Protein 1ON2 (pdb70)

Nearest PDB structures (foldseek):
  1on2-assembly1_B  TM=9.866E-01  e=7.713E-19  Bacillus subtilis
  2f5f-assembly1_A  TM=9.936E-01  e=1.162E-17  Bacillus subtilis
  4hv6-assembly1_A  TM=9.892E-01  e=4.065E-17  Bacillus subtilis subsp. subtilis str. 168
  4hx8-assembly1_A  TM=9.410E-01  e=2.542E-17  Bacillus subtilis subsp. subtilis str. 168
  6kta-assembly1_A  TM=9.635E-01  e=2.033E-15  Halalkalibacterium halodurans C-125

Organism: Bacillus subtilis (strain 168) (NCBI:txid224308)

CATH classification: 1.1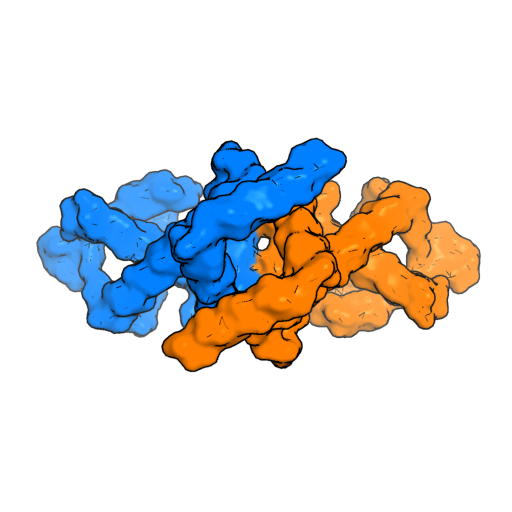0.10.10 (+1 more: 1.10.60.10)

Radius of gyration: 21.89 Å; Cα contacts (8 Å, |Δi|>4): 297; chains: 2; bounding box: 53×53×59 Å

B-factor: mean 22.47, std 8.71, range [9.21, 62.58]

Sequence (270 aa):
TTPSMEMYIEQIYMLIEEKGYARVSDIAEALAVHPSSVTKMVQKLDKDEYLIYEKYRGLVLTSKGKKIGKRLVYRHELLEQFLRIIGVDEEKIYNDVEGIEHHLSWNSIDRIGDLVQYFEEDDARKKDLKSIQKKTTPSMEMYIEQIYMLIEEKGYARVSDIAEALAVHPSSVTKMVQKLDKDEYLIYEKYRGLVLTSKGKKIGKRLVYRHELLEQFLRIIGVDEEKIYNDVEGIEHHLSWNSIDRIGDLVQYFEEDDARKKDLKSIQKK

Foldseek 3Di:
DALVLLVQLLLQLVCCVVPVARDLVSSCVVVVHDSVVVVVSLVVCVVVQQWDQDPPRGTGGDPNSNVSNVVLNVLLVLQLLLCVLLPDDNVCRNVVSSVCSRPDDVVRSVVSNVVSVVCVVDVVVSVVSVVVVVD/DALVLLLQLLQQLVCCVVPVADDLVSSCVVVVHDSVVSVVSLVVCCVVQQWHQDPPRGIDGDPNSNVSNVVLNVLLVLQLLLCVLLPHDNVCSNVVSSVPSRPDDVVVSVVSVVVSVVCVVDVVVSVVSVVVVVD

Structure (mmCIF, N/CA/C/O backbone):
data_1ON2
#
_entry.id   1ON2
#
_cell.length_a   52.5
_cell.length_b   52.5
_cell.length_c   83.1
_cell.angle_alpha   90
_cell.angle_beta   90
_cell.angle_gamma   120
#
_symmetry.space_group_name_H-M   'P 32'
#
loop_
_entity.id
_entity.type
_entity.pdbx_description
1 polymer 'Transcriptional regulator mntR'
2 non-polymer 'MANGANESE (II) ION'
3 water water
#
loop_
_atom_site.group_PDB
_atom_site.id
_atom_site.type_symbol
_atom_site.label_atom_id
_atom_site.label_alt_id
_atom_site.label_comp_id
_atom_site.label_asym_id
_atom_site.label_entity_id
_atom_site.label_seq_id
_atom_site.pdbx_PDB_ins_code
_atom_site.Cartn_x
_atom_site.Cartn_y
_atom_site.Cartn_z
_atom_site.occupancy
_atom_site.B_iso_or_equiv
_atom_site.auth_seq_id
_atom_site.auth_comp_id
_atom_site.auth_asym_id
_atom_site.auth_atom_id
_atom_site.pdbx_PDB_model_num
ATOM 1 N N . THR A 1 2 ? 0.851 -0.452 130.296 1.00 26.42 2 THR A N 1
ATOM 2 C CA . THR A 1 2 ? 1.643 0.350 131.273 1.00 25.42 2 THR A CA 1
ATOM 3 C C . THR A 1 2 ? 2.562 1.338 130.563 1.00 24.08 2 THR A C 1
ATOM 4 O O . THR A 1 2 ? 2.515 1.489 129.342 1.00 25.14 2 THR A O 1
ATOM 8 N N . THR A 1 3 ? 3.397 2.009 131.348 1.00 21.34 3 THR A N 1
ATOM 9 C CA . THR A 1 3 ? 4.354 2.983 130.832 1.00 19.53 3 THR A CA 1
ATOM 10 C C . THR A 1 3 ? 5.603 2.863 131.691 1.00 17.87 3 THR A C 1
ATOM 11 O O . THR A 1 3 ? 5.592 2.177 132.711 1.00 16.41 3 THR A O 1
ATOM 15 N N . PRO A 1 4 ? 6.707 3.502 131.277 1.00 17.65 4 PRO A N 1
ATOM 16 C CA . PRO A 1 4 ? 7.916 3.408 132.095 1.00 16.41 4 PRO A CA 1
ATOM 17 C C . PRO A 1 4 ? 7.651 3.962 133.493 1.00 16.60 4 PRO A C 1
ATOM 18 O O . PRO A 1 4 ? 8.082 3.385 134.492 1.00 15.39 4 PRO A O 1
ATOM 22 N N . SER A 1 5 ? 6.936 5.082 133.555 1.00 15.46 5 SER A N 1
ATOM 23 C CA . SER A 1 5 ? 6.639 5.702 134.843 1.00 16.58 5 SER A CA 1
ATOM 24 C C . SER A 1 5 ? 5.748 4.814 135.711 1.00 15.68 5 SER A C 1
ATOM 25 O O . SER A 1 5 ? 5.941 4.720 136.923 1.00 14.69 5 SER A O 1
ATOM 28 N N . MET A 1 6 ? 4.770 4.161 135.093 1.00 16.31 6 MET A N 1
ATOM 29 C CA . MET A 1 6 ? 3.885 3.286 135.850 1.00 15.66 6 MET A CA 1
ATOM 30 C C . MET A 1 6 ? 4.673 2.102 136.397 1.00 13.78 6 MET A C 1
ATOM 31 O O . MET A 1 6 ? 4.424 1.629 137.510 1.00 15.69 6 MET A O 1
ATOM 36 N N . GLU A 1 7 ? 5.626 1.626 135.608 1.00 14.33 7 GLU A N 1
ATOM 37 C CA . GLU A 1 7 ? 6.453 0.513 136.032 1.00 13.91 7 GLU A CA 1
ATOM 38 C C . GLU A 1 7 ? 7.435 0.946 137.116 1.00 12.82 7 GLU A C 1
ATOM 39 O O . GLU A 1 7 ? 7.722 0.189 138.039 1.00 10.69 7 GLU A O 1
ATOM 45 N N . MET A 1 8 ? 7.949 2.167 137.021 1.00 12.95 8 MET A N 1
ATOM 46 C CA . MET A 1 8 ? 8.874 2.638 138.047 1.00 13.44 8 MET A CA 1
ATOM 47 C C . MET A 1 8 ? 8.145 2.619 139.396 1.00 12.19 8 MET A C 1
ATOM 48 O O . MET A 1 8 ? 8.692 2.161 140.411 1.00 12.86 8 MET A O 1
ATOM 53 N N . TYR A 1 9 ? 6.903 3.092 139.397 1.00 13.06 9 TYR A N 1
ATOM 54 C CA . TYR A 1 9 ? 6.096 3.120 140.619 1.00 13.16 9 TYR A CA 1
ATOM 55 C C . TYR A 1 9 ? 5.678 1.740 141.123 1.00 15.14 9 TYR A C 1
ATOM 56 O O . TYR A 1 9 ? 5.712 1.462 142.327 1.00 12.65 9 TYR A O 1
ATOM 65 N N . ILE A 1 10 ? 5.257 0.877 140.209 1.00 14.26 10 ILE A N 1
ATOM 66 C CA . ILE A 1 10 ? 4.828 -0.454 140.616 1.00 13.54 10 ILE A CA 1
ATOM 67 C C . ILE A 1 10 ? 6.012 -1.198 141.233 1.00 15.37 10 ILE A C 1
ATOM 68 O O . ILE A 1 10 ? 5.866 -1.881 142.250 1.00 14.88 10 ILE A O 1
ATOM 73 N N . GLU A 1 11 ? 7.187 -1.044 140.627 1.00 15.25 11 GLU A N 1
ATOM 74 C CA . GLU A 1 11 ? 8.386 -1.696 141.138 1.00 14.42 11 GLU A CA 1
ATOM 75 C C . GLU A 1 11 ? 8.678 -1.219 142.556 1.00 12.95 11 GLU A C 1
ATOM 76 O O . GLU A 1 11 ? 8.941 -2.025 143.457 1.00 11.73 11 GLU A O 1
ATOM 82 N N . GLN A 1 12 ? 8.620 0.097 142.753 1.00 14.11 12 GLN A N 1
ATOM 83 C CA . GLN A 1 12 ? 8.909 0.688 144.059 1.00 13.63 12 GLN A CA 1
ATOM 84 C C . GLN A 1 12 ? 7.887 0.297 145.119 1.00 14.90 12 GLN A C 1
ATOM 85 O O . GLN A 1 12 ? 8.250 0.039 146.266 1.00 15.32 12 GLN A O 1
ATOM 91 N N . ILE A 1 13 ? 6.616 0.257 144.734 1.00 13.42 13 ILE A N 1
ATOM 92 C CA . ILE A 1 13 ? 5.556 -0.117 145.667 1.00 14.81 13 ILE A CA 1
ATOM 93 C C . ILE A 1 13 ? 5.719 -1.570 146.078 1.00 14.56 13 ILE A C 1
ATOM 94 O O . ILE A 1 13 ? 5.569 -1.914 147.257 1.00 13.90 13 ILE A O 1
ATOM 99 N N . TYR A 1 14 ? 6.031 -2.426 145.110 1.00 13.18 14 TYR A N 1
ATOM 100 C CA . TYR A 1 14 ? 6.224 -3.840 145.408 1.00 14.82 14 TYR A CA 1
ATOM 101 C C . TYR A 1 14 ? 7.369 -4.013 146.398 1.00 14.66 14 TYR A C 1
ATOM 102 O O . TYR A 1 14 ? 7.269 -4.791 147.344 1.00 16.67 14 TYR A O 1
ATOM 111 N N . MET A 1 15 ? 8.462 -3.285 146.172 1.00 14.19 15 MET A N 1
ATOM 112 C CA . MET A 1 15 ? 9.625 -3.382 147.045 1.00 14.05 15 MET A CA 1
ATOM 113 C C . MET A 1 15 ? 9.304 -2.985 148.484 1.00 12.75 15 MET A C 1
ATOM 114 O O . MET A 1 15 ? 9.743 -3.643 149.424 1.00 14.86 15 MET A O 1
ATOM 119 N N . LEU A 1 16 ? 8.539 -1.912 148.653 1.00 16.31 16 LEU A N 1
ATOM 120 C CA . LEU A 1 16 ? 8.186 -1.448 149.990 1.00 17.66 16 LEU A CA 1
ATOM 121 C C . LEU A 1 16 ? 7.296 -2.454 150.717 1.00 18.06 16 LEU A C 1
ATOM 122 O O . LEU A 1 16 ? 7.514 -2.750 151.887 1.00 18.09 16 LEU A O 1
ATOM 127 N N . ILE A 1 17 ? 6.296 -2.987 150.024 1.00 18.42 17 ILE A N 1
ATOM 128 C CA . ILE A 1 17 ? 5.400 -3.962 150.649 1.00 19.00 17 ILE A CA 1
ATOM 129 C C . ILE A 1 17 ? 6.186 -5.198 151.077 1.00 20.39 17 ILE A C 1
ATOM 130 O O . ILE A 1 17 ? 5.979 -5.741 152.163 1.00 21.92 17 ILE A O 1
ATOM 135 N N . GLU A 1 18 ? 7.101 -5.630 150.221 1.00 20.19 18 GLU A N 1
ATOM 136 C CA . GLU A 1 18 ? 7.928 -6.793 150.503 1.00 21.37 18 GLU A CA 1
ATOM 137 C C . GLU A 1 18 ? 8.861 -6.519 151.679 1.00 22.23 18 GLU A C 1
ATOM 138 O O . GLU A 1 18 ? 9.126 -7.401 152.500 1.00 21.67 18 GLU A O 1
ATOM 144 N N . GLU A 1 19 ? 9.343 -5.287 151.773 1.00 22.93 19 GLU A N 1
ATOM 145 C CA . GLU A 1 19 ? 10.262 -4.926 152.838 1.00 25.55 19 GLU A CA 1
ATOM 146 C C . GLU A 1 19 ? 9.596 -4.530 154.151 1.00 25.05 19 GLU A C 1
ATOM 147 O O . GLU A 1 19 ? 10.023 -4.967 155.218 1.00 23.96 19 GLU A O 1
ATOM 153 N N . LYS A 1 20 ? 8.544 -3.721 154.064 1.00 23.45 20 LYS A N 1
ATOM 154 C CA . LYS A 1 20 ? 7.852 -3.228 155.252 1.00 24.19 20 LYS A CA 1
ATOM 155 C C . LYS A 1 20 ? 6.472 -3.816 155.521 1.00 23.99 20 LYS A C 1
ATOM 156 O O . LYS A 1 20 ? 5.980 -3.752 156.646 1.00 24.13 20 LYS A O 1
ATOM 162 N N . GLY A 1 21 ? 5.843 -4.376 154.496 1.00 23.71 21 GLY A N 1
ATOM 163 C CA . GLY A 1 21 ? 4.518 -4.938 154.678 1.00 22.55 21 GLY A CA 1
ATOM 164 C C . GLY A 1 21 ? 3.450 -3.933 154.286 1.00 22.08 21 GLY A C 1
ATOM 165 O O . GLY A 1 21 ? 2.250 -4.218 154.344 1.00 21.95 21 GLY A O 1
ATOM 166 N N . TYR A 1 22 ? 3.888 -2.748 153.878 1.00 20.58 22 TYR A N 1
ATOM 167 C CA . TYR A 1 22 ? 2.975 -1.693 153.465 1.00 20.38 22 TYR A CA 1
ATOM 168 C C . TYR A 1 22 ? 3.734 -0.694 152.599 1.00 20.28 22 TYR A C 1
ATOM 169 O O . TYR A 1 22 ? 4.965 -0.713 152.562 1.00 18.43 22 TYR A O 1
ATOM 178 N N . ALA A 1 23 ? 3.000 0.168 151.900 1.00 20.17 23 ALA A N 1
ATOM 179 C CA . ALA A 1 23 ? 3.612 1.165 151.026 1.00 20.23 23 ALA A CA 1
ATOM 180 C C . ALA A 1 23 ? 2.952 2.520 151.215 1.00 21.38 23 ALA A C 1
ATOM 181 O O . ALA A 1 23 ? 1.966 2.837 150.556 1.00 22.30 23 ALA A O 1
ATOM 183 N N . ARG A 1 24 ? 3.511 3.318 152.117 1.00 21.19 24 ARG A N 1
ATOM 184 C CA . ARG A 1 24 ? 2.981 4.643 152.404 1.00 22.26 24 ARG A CA 1
ATOM 185 C C . ARG A 1 24 ? 3.441 5.654 151.368 1.00 20.16 24 ARG A C 1
ATOM 186 O O . ARG A 1 24 ? 4.563 5.570 150.852 1.00 15.85 24 ARG A O 1
ATOM 194 N N . VAL A 1 25 ? 2.565 6.607 151.066 1.00 19.17 25 VAL A N 1
ATOM 195 C CA . VAL A 1 25 ? 2.864 7.649 150.090 1.00 18.38 25 VAL A CA 1
ATOM 196 C C . VAL A 1 25 ? 4.193 8.345 150.380 1.00 18.84 25 VAL A C 1
ATOM 197 O O . VAL A 1 25 ? 4.988 8.584 149.466 1.00 17.30 25 VAL A O 1
ATOM 201 N N . SER A 1 26 ? 4.430 8.671 151.648 1.00 19.53 26 SER A N 1
ATOM 202 C CA . SER A 1 26 ? 5.668 9.333 152.045 1.00 19.83 26 SER A CA 1
ATOM 203 C C . SER A 1 26 ? 6.890 8.475 151.730 1.00 19.13 26 SER A C 1
ATOM 204 O O . SER A 1 26 ? 7.924 8.994 151.301 1.00 19.02 26 SER A O 1
ATOM 207 N N . ASP A 1 27 ? 6.774 7.165 151.952 1.00 18.60 27 ASP A N 1
ATOM 208 C CA . ASP A 1 27 ? 7.873 6.239 151.677 1.00 16.73 27 ASP A CA 1
ATOM 209 C C . ASP A 1 27 ? 8.151 6.170 150.175 1.00 14.97 27 ASP A C 1
ATOM 210 O O . ASP A 1 27 ? 9.307 6.163 149.744 1.00 15.29 27 ASP A O 1
ATOM 215 N N . ILE A 1 28 ? 7.089 6.127 149.377 1.00 14.32 28 ILE A N 1
ATOM 216 C CA . ILE A 1 28 ? 7.249 6.081 147.931 1.00 14.12 28 ILE A CA 1
ATOM 217 C C . ILE A 1 28 ? 7.885 7.399 147.480 1.00 15.79 28 ILE A C 1
ATOM 218 O O . ILE A 1 28 ? 8.830 7.401 146.692 1.00 14.91 28 ILE A O 1
ATOM 223 N N . ALA A 1 29 ? 7.367 8.516 147.986 1.00 14.40 29 ALA A N 1
ATOM 224 C CA . ALA A 1 29 ? 7.913 9.825 147.622 1.00 16.42 29 ALA A CA 1
ATOM 225 C C . ALA A 1 29 ? 9.384 9.924 148.018 1.00 16.76 29 ALA A C 1
ATOM 226 O O . ALA A 1 29 ? 10.185 10.518 147.292 1.00 19.79 29 ALA A O 1
ATOM 228 N N . GLU A 1 30 ? 9.739 9.350 149.166 1.00 16.65 30 GLU A N 1
ATOM 229 C CA . GLU A 1 30 ? 11.129 9.366 149.628 1.00 16.95 30 GLU A CA 1
ATOM 230 C C . GLU A 1 30 ? 12.047 8.585 148.687 1.00 16.84 30 GLU A C 1
ATOM 231 O O . GLU A 1 30 ? 13.145 9.035 148.347 1.00 14.87 30 GLU A O 1
ATOM 237 N N . ALA A 1 31 ? 11.604 7.404 148.270 1.00 14.38 31 ALA A N 1
ATOM 238 C CA . ALA A 1 31 ? 12.423 6.584 147.379 1.00 13.82 31 ALA A CA 1
ATOM 239 C C . ALA A 1 31 ? 12.591 7.179 145.975 1.00 13.66 31 ALA A C 1
ATOM 240 O O . ALA A 1 31 ? 13.641 7.018 145.350 1.00 13.24 31 ALA A O 1
ATOM 242 N N . LEU A 1 32 ? 11.567 7.868 145.484 1.00 14.94 32 LEU A N 1
ATOM 243 C CA . LEU A 1 32 ? 11.616 8.450 144.141 1.00 15.78 32 LEU A CA 1
ATOM 244 C C . LEU A 1 32 ? 12.032 9.920 144.093 1.00 17.71 32 LEU A C 1
ATOM 245 O O . LEU A 1 32 ? 12.209 10.481 143.009 1.00 18.74 32 LEU A O 1
ATOM 250 N N . ALA A 1 33 ? 12.191 10.537 145.258 1.00 15.56 33 ALA A N 1
ATOM 251 C CA . ALA A 1 33 ? 12.566 11.945 145.340 1.00 15.71 33 ALA A CA 1
ATOM 252 C C . ALA A 1 33 ? 11.552 12.817 144.598 1.00 16.14 33 ALA A C 1
ATOM 253 O O . ALA A 1 33 ? 11.915 13.630 143.748 1.00 15.05 33 ALA A O 1
ATOM 255 N N . VAL A 1 34 ? 10.273 12.638 144.916 1.00 16.64 34 VAL A N 1
ATOM 256 C CA . VAL A 1 34 ? 9.215 13.430 144.293 1.00 15.82 34 VAL A CA 1
ATOM 257 C C . VAL A 1 34 ? 8.229 13.864 145.371 1.00 16.65 34 VAL A C 1
ATOM 258 O O . VAL A 1 34 ? 8.291 13.383 146.499 1.00 17.24 34 VAL A O 1
ATOM 262 N N . HIS A 1 35 ? 7.325 14.776 145.028 1.00 17.76 35 HIS A N 1
ATOM 263 C CA . HIS A 1 35 ? 6.337 15.260 145.987 1.00 18.51 35 HIS A CA 1
ATOM 264 C C . HIS A 1 35 ? 5.240 14.221 146.175 1.00 19.84 35 HIS A C 1
ATOM 265 O O . HIS A 1 35 ? 4.843 13.548 145.223 1.00 16.06 35 HIS A O 1
ATOM 272 N N . PRO A 1 36 ? 4.735 14.074 147.409 1.00 19.52 36 PRO A N 1
ATOM 273 C CA . PRO A 1 36 ? 3.677 13.090 147.631 1.00 21.80 36 PRO A CA 1
ATOM 274 C C . PRO A 1 36 ? 2.468 13.304 146.720 1.00 21.31 36 PRO A C 1
ATOM 275 O O . PRO A 1 36 ? 1.818 12.337 146.320 1.00 24.03 36 PRO A O 1
ATOM 279 N N . SER A 1 37 ? 2.176 14.560 146.382 1.00 22.02 37 SER A N 1
ATOM 280 C CA . SER A 1 37 ? 1.037 14.860 145.519 1.00 23.64 37 SER A CA 1
ATOM 281 C C . SER A 1 37 ? 1.210 14.187 144.165 1.00 23.31 37 SER A C 1
ATOM 282 O O . SER A 1 37 ? 0.233 13.766 143.548 1.00 23.81 37 SER A O 1
ATOM 285 N N . SER A 1 38 ? 2.452 14.090 143.703 1.00 21.38 38 SER A N 1
ATOM 286 C CA . SER A 1 38 ? 2.734 13.440 142.431 1.00 21.63 38 SER A CA 1
ATOM 287 C C . SER A 1 38 ? 2.523 11.941 142.593 1.00 20.12 38 SER A C 1
ATOM 288 O O . SER A 1 38 ? 2.066 11.263 141.670 1.00 18.12 38 SER A O 1
ATOM 291 N N . VAL A 1 39 ? 2.862 11.427 143.773 1.00 19.43 39 VAL A N 1
ATOM 292 C CA . VAL A 1 39 ? 2.688 10.011 144.056 1.00 19.72 39 VAL A CA 1
ATOM 293 C C . VAL A 1 39 ? 1.197 9.686 144.054 1.00 20.91 39 VAL A C 1
ATOM 294 O O . VAL A 1 39 ? 0.752 8.743 143.393 1.00 19.91 39 VAL A O 1
ATOM 298 N N . THR A 1 40 ? 0.428 10.473 144.801 1.00 22.81 40 THR A N 1
ATOM 299 C CA . THR A 1 40 ? -1.010 10.265 144.883 1.00 24.38 40 THR A CA 1
ATOM 300 C C . THR A 1 40 ? -1.650 10.271 143.492 1.00 25.16 40 THR A C 1
ATOM 301 O O . THR A 1 40 ? -2.532 9.461 143.213 1.00 26.31 40 THR A O 1
ATOM 305 N N . LYS A 1 41 ? -1.197 11.161 142.613 1.00 25.17 41 LYS A N 1
ATOM 306 C CA . LYS A 1 41 ? -1.748 11.208 141.259 1.00 25.60 41 LYS A CA 1
ATOM 307 C C . LYS A 1 41 ? -1.499 9.888 140.524 1.00 24.16 41 LYS A C 1
ATOM 308 O O . LYS A 1 41 ? -2.393 9.365 139.856 1.00 22.17 41 LYS A O 1
ATOM 314 N N . MET A 1 42 ? -0.285 9.352 140.640 1.00 24.01 42 MET A N 1
ATOM 315 C CA . MET A 1 42 ? 0.044 8.089 139.982 1.00 21.33 42 MET A CA 1
ATOM 316 C C . MET A 1 42 ? -0.725 6.936 140.625 1.00 21.44 42 MET A C 1
ATOM 317 O O . MET A 1 42 ? -1.212 6.045 139.929 1.00 22.38 42 MET A O 1
ATOM 322 N N . VAL A 1 43 ? -0.834 6.952 141.950 1.00 22.17 43 VAL A N 1
ATOM 323 C CA . VAL A 1 43 ? -1.567 5.903 142.654 1.00 23.20 43 VAL A CA 1
ATOM 324 C C . VAL A 1 43 ? -3.021 5.878 142.186 1.00 23.51 43 VAL A C 1
ATOM 325 O O . VAL A 1 43 ? -3.607 4.808 142.003 1.00 24.04 43 VAL A O 1
ATOM 329 N N . GLN A 1 44 ? -3.604 7.056 141.990 1.00 25.08 44 GLN A N 1
ATOM 330 C CA . GLN A 1 44 ? -4.984 7.129 141.520 1.00 27.13 44 GLN A CA 1
ATOM 331 C C . GLN A 1 44 ? -5.083 6.439 140.159 1.00 27.36 44 GLN A C 1
ATOM 332 O O . GLN A 1 44 ? -6.030 5.697 139.892 1.00 27.58 44 GLN A O 1
ATOM 338 N N . LYS A 1 45 ? -4.097 6.678 139.303 1.00 26.02 45 LYS A N 1
ATOM 339 C CA . LYS A 1 45 ? -4.087 6.066 137.983 1.00 26.59 45 LYS A CA 1
ATOM 340 C C . LYS A 1 45 ? -3.933 4.550 138.088 1.00 26.02 45 LYS A C 1
ATOM 341 O O . LYS A 1 45 ? -4.634 3.799 137.408 1.00 26.28 45 LYS A O 1
ATOM 347 N N . LEU A 1 46 ? -3.016 4.100 138.942 1.00 23.02 46 LEU A N 1
ATOM 348 C CA . LEU A 1 46 ? -2.793 2.668 139.122 1.00 21.43 46 LEU A CA 1
ATOM 349 C C . LEU A 1 46 ? -4.042 2.005 139.697 1.00 20.77 46 LEU A C 1
ATOM 350 O O . LEU A 1 46 ? -4.301 0.832 139.448 1.00 20.61 46 LEU A O 1
ATOM 355 N N . ASP A 1 47 ? -4.811 2.761 140.471 1.00 21.86 47 ASP A N 1
ATOM 356 C CA . ASP A 1 47 ? -6.046 2.239 141.054 1.00 23.38 47 ASP A CA 1
ATOM 357 C C . ASP A 1 47 ? -7.060 2.094 139.919 1.00 24.78 47 ASP A C 1
ATOM 358 O O . ASP A 1 47 ? -7.770 1.092 139.818 1.00 23.34 47 ASP A O 1
ATOM 363 N N . LYS A 1 48 ? -7.106 3.108 139.061 1.00 25.04 48 LYS A N 1
ATOM 364 C CA . LYS A 1 48 ? -8.012 3.128 137.920 1.00 28.91 48 LYS A CA 1
ATOM 365 C C . LYS A 1 48 ? -7.706 1.994 136.948 1.00 28.83 48 LYS A C 1
ATOM 366 O O . LYS A 1 48 ? -8.616 1.417 136.351 1.00 29.58 48 LYS A O 1
ATOM 372 N N . ASP A 1 49 ? -6.425 1.669 136.801 1.00 28.64 49 ASP A N 1
ATOM 373 C CA . ASP A 1 49 ? -6.014 0.610 135.889 1.00 29.58 49 ASP A CA 1
ATOM 374 C C . ASP A 1 49 ? -5.987 -0.774 136.542 1.00 28.73 49 ASP A C 1
ATOM 375 O O . ASP A 1 49 ? -5.541 -1.750 135.939 1.00 27.06 49 ASP A O 1
ATOM 380 N N . GLU A 1 50 ? -6.463 -0.841 137.783 1.00 27.80 50 GLU A N 1
ATOM 381 C CA . GLU A 1 50 ? -6.558 -2.094 138.528 1.00 26.28 50 GLU A CA 1
ATOM 382 C C . GLU A 1 50 ? -5.259 -2.802 138.925 1.00 24.11 50 GLU A C 1
ATOM 383 O O . GLU A 1 50 ? -5.215 -4.033 138.983 1.00 21.17 50 GLU A O 1
ATOM 389 N N . TYR A 1 51 ? -4.205 -2.036 139.202 1.00 22.46 51 TYR A N 1
ATOM 390 C CA . TYR A 1 51 ? -2.940 -2.631 139.629 1.00 21.60 51 TYR A CA 1
ATOM 391 C C . TYR A 1 51 ? -2.873 -2.652 141.147 1.00 20.56 51 TYR A C 1
ATOM 392 O O . TYR A 1 51 ? -2.036 -3.338 141.727 1.00 17.43 51 TYR A O 1
ATOM 401 N N . LEU A 1 52 ? -3.758 -1.890 141.782 1.00 21.54 52 LEU A N 1
ATOM 402 C CA . LEU A 1 52 ? -3.813 -1.807 143.238 1.00 21.96 52 LEU A CA 1
ATOM 403 C C . LEU A 1 52 ? -5.151 -1.228 143.693 1.00 24.98 52 LEU A C 1
ATOM 404 O O . LEU A 1 52 ? -5.957 -0.780 142.878 1.00 21.24 52 LEU A O 1
ATOM 409 N N . ILE A 1 53 ? -5.375 -1.250 145.001 1.00 27.40 53 ILE A N 1
ATOM 410 C CA . ILE A 1 53 ? -6.592 -0.713 145.600 1.00 32.68 53 ILE A CA 1
ATOM 411 C C . ILE A 1 53 ? -6.237 -0.242 147.005 1.00 34.65 53 ILE A C 1
ATOM 412 O O . ILE A 1 53 ? -5.233 -0.675 147.570 1.00 33.25 53 ILE A O 1
ATOM 417 N N . TYR A 1 54 ? -7.046 0.653 147.558 1.00 38.33 54 TYR A N 1
ATOM 418 C CA . TYR A 1 54 ? -6.805 1.148 148.907 1.00 41.96 54 TYR A CA 1
ATOM 419 C C . TYR A 1 54 ? -7.648 0.341 149.885 1.00 42.27 54 TYR A C 1
ATOM 420 O O . TYR A 1 54 ? -8.850 0.166 149.681 1.00 41.75 54 TYR A O 1
ATOM 429 N N . GLU A 1 55 ? -7.008 -0.161 150.936 1.00 42.39 55 GLU A N 1
ATOM 430 C CA . GLU A 1 55 ? -7.691 -0.945 151.959 1.00 43.78 55 GLU A CA 1
ATOM 431 C C . GLU A 1 55 ? -7.686 -0.118 153.243 1.00 43.66 55 GLU A C 1
ATOM 432 O O . GLU A 1 55 ? -6.654 0.417 153.645 1.00 43.32 55 GLU A O 1
ATOM 438 N N . LYS A 1 56 ? -8.856 -0.015 153.867 1.00 44.83 56 LYS A N 1
ATOM 439 C CA . LYS A 1 56 ? -9.062 0.766 155.086 1.00 45.93 56 LYS A CA 1
ATOM 440 C C . LYS A 1 56 ? -7.866 1.004 156.007 1.00 45.19 56 LYS A C 1
ATOM 441 O O . LYS A 1 56 ? -7.518 2.155 156.280 1.00 45.62 56 LYS A O 1
ATOM 447 N N . TYR A 1 57 ? -7.238 -0.063 156.489 1.00 43.58 57 TYR A N 1
ATOM 448 C CA . TYR A 1 57 ? -6.098 0.092 157.389 1.00 41.90 57 TYR A CA 1
ATOM 449 C C . TYR A 1 57 ? -4.749 -0.222 156.752 1.00 40.17 57 TYR A C 1
ATOM 450 O O . TYR A 1 57 ? -3.759 0.471 157.003 1.00 36.50 57 TYR A O 1
ATOM 459 N N . ARG A 1 58 ? -4.712 -1.265 155.930 1.00 37.29 58 ARG A N 1
ATOM 460 C CA . ARG A 1 58 ? -3.482 -1.669 155.260 1.00 35.54 58 ARG A CA 1
ATOM 461 C C . ARG A 1 58 ? -2.979 -0.595 154.311 1.00 33.86 58 ARG A C 1
ATOM 462 O O . ARG A 1 58 ? -1.778 -0.486 154.065 1.00 31.90 58 ARG A O 1
ATOM 470 N N . GLY A 1 59 ? -3.906 0.190 153.776 1.00 31.83 59 GLY A N 1
ATOM 471 C CA . GLY A 1 59 ? -3.531 1.241 152.854 1.00 30.63 59 GLY A CA 1
ATOM 472 C C . GLY A 1 59 ? -3.429 0.736 151.429 1.00 30.21 59 GLY A C 1
ATOM 473 O O . GLY A 1 59 ? -4.350 0.103 150.911 1.00 27.40 59 GLY A O 1
ATOM 474 N N . LEU A 1 60 ? -2.296 1.010 150.796 1.00 28.41 60 LEU A N 1
ATOM 475 C CA . LEU A 1 60 ? -2.069 0.600 149.419 1.00 29.50 60 LEU A CA 1
ATOM 476 C C . LEU A 1 60 ? -1.774 -0.897 149.329 1.00 27.39 60 LEU A C 1
ATOM 477 O O . LEU A 1 60 ? -0.820 -1.395 149.930 1.00 27.51 60 LEU A O 1
ATOM 482 N N . VAL A 1 61 ? -2.607 -1.609 148.576 1.00 25.77 61 VAL A N 1
ATOM 483 C CA . VAL A 1 61 ? -2.454 -3.050 148.389 1.00 23.95 61 VAL A CA 1
ATOM 484 C C . VAL A 1 61 ? -2.534 -3.387 146.902 1.00 22.05 61 VAL A C 1
ATOM 485 O O . VAL A 1 61 ? -3.429 -2.917 146.202 1.00 20.60 61 VAL A O 1
ATOM 489 N N . LEU A 1 62 ? -1.601 -4.206 146.426 1.00 20.54 62 LEU A N 1
ATOM 490 C CA . LEU A 1 62 ? -1.579 -4.597 145.022 1.00 20.43 62 LEU A CA 1
ATOM 491 C C . LEU A 1 62 ? -2.609 -5.665 144.700 1.00 21.18 62 LEU A C 1
ATOM 492 O O . LEU A 1 62 ? -2.860 -6.560 145.507 1.00 21.98 62 LEU A O 1
ATOM 497 N N . THR A 1 63 ? -3.215 -5.555 143.522 1.00 21.31 63 THR A N 1
ATOM 498 C CA . THR A 1 63 ? -4.185 -6.547 143.074 1.00 20.10 63 THR A CA 1
ATOM 499 C C . THR A 1 63 ? -3.337 -7.719 142.597 1.00 20.74 63 THR A C 1
ATOM 500 O O . THR A 1 63 ? -2.105 -7.625 142.567 1.00 19.52 63 THR A O 1
ATOM 504 N N . SER A 1 64 ? -3.977 -8.825 142.234 1.00 20.11 64 SER A N 1
ATOM 505 C CA . SER A 1 64 ? -3.224 -9.976 141.760 1.00 20.84 64 SER A CA 1
ATOM 506 C C . SER A 1 64 ? -2.380 -9.571 140.557 1.00 18.52 64 SER A C 1
ATOM 507 O O . SER A 1 64 ? -1.222 -9.979 140.432 1.00 19.53 64 SER A O 1
ATOM 510 N N . LYS A 1 65 ? -2.962 -8.758 139.680 1.00 18.46 65 LYS A N 1
ATOM 511 C CA . LYS A 1 65 ? -2.258 -8.297 138.489 1.00 18.42 65 LYS A CA 1
ATOM 512 C C . LYS A 1 65 ? -1.031 -7.497 138.908 1.00 17.56 65 LYS A C 1
ATOM 513 O O . LYS A 1 65 ? 0.062 -7.679 138.363 1.00 18.48 65 LYS A O 1
ATOM 519 N N . GLY A 1 66 ? -1.226 -6.610 139.880 1.00 16.87 66 GLY A N 1
ATOM 520 C CA . GLY A 1 66 ? -0.138 -5.782 140.376 1.00 16.85 66 GLY A CA 1
ATOM 521 C C . GLY A 1 66 ? 1.005 -6.558 141.006 1.00 16.92 66 GLY A C 1
ATOM 522 O O . GLY A 1 66 ? 2.173 -6.235 140.793 1.00 14.14 66 GLY A O 1
ATOM 523 N N . LYS A 1 67 ? 0.689 -7.582 141.793 1.00 16.16 67 LYS A N 1
ATOM 524 C CA . LYS A 1 67 ? 1.739 -8.368 142.426 1.00 17.09 67 LYS A CA 1
ATOM 525 C C . LYS A 1 67 ? 2.532 -9.181 141.409 1.00 15.60 67 LYS A C 1
ATOM 526 O O . LYS A 1 67 ? 3.754 -9.288 141.513 1.00 15.40 67 LYS A O 1
ATOM 532 N N . LYS A 1 68 ? 1.845 -9.748 140.419 1.00 16.24 68 LYS A N 1
ATOM 533 C CA . LYS A 1 68 ? 2.531 -10.541 139.404 1.00 15.22 68 LYS A CA 1
ATOM 534 C C . LYS A 1 68 ? 3.497 -9.699 138.573 1.00 15.63 68 LYS A C 1
ATOM 535 O O . LYS A 1 68 ? 4.644 -10.103 138.355 1.00 14.90 68 LYS A O 1
ATOM 541 N N . ILE A 1 69 ? 3.041 -8.541 138.106 1.00 14.53 69 ILE A N 1
ATOM 542 C CA . ILE A 1 69 ? 3.902 -7.666 137.314 1.00 16.38 69 ILE A CA 1
ATOM 543 C C . ILE A 1 69 ? 4.987 -7.120 138.234 1.00 16.06 69 ILE A C 1
ATOM 544 O O . ILE A 1 69 ? 6.173 -7.146 137.896 1.00 15.21 69 ILE A O 1
ATOM 549 N N . GLY A 1 70 ? 4.575 -6.657 139.410 1.00 16.73 70 GLY A N 1
ATOM 550 C CA . GLY A 1 70 ? 5.521 -6.119 140.370 1.00 16.29 70 GLY A CA 1
ATOM 551 C C . GLY A 1 70 ? 6.722 -7.010 140.623 1.00 16.52 70 GLY A C 1
ATOM 552 O O . GLY A 1 70 ? 7.861 -6.545 140.597 1.00 16.09 70 GLY A O 1
ATOM 553 N N . LYS A 1 71 ? 6.480 -8.294 140.864 1.00 14.85 71 LYS A N 1
ATOM 554 C CA . LYS A 1 71 ? 7.568 -9.231 141.131 1.00 14.73 71 LYS A CA 1
ATOM 555 C C . LYS A 1 71 ? 8.468 -9.363 139.902 1.00 14.34 71 LYS A C 1
ATOM 556 O O . LYS A 1 71 ? 9.679 -9.508 140.027 1.00 13.27 71 LYS A O 1
ATOM 562 N N . ARG A 1 72 ? 7.872 -9.308 138.715 1.00 14.49 72 ARG A N 1
ATOM 563 C CA . ARG A 1 72 ? 8.660 -9.429 137.492 1.00 14.86 72 ARG A CA 1
ATOM 564 C C . ARG A 1 72 ? 9.478 -8.174 137.195 1.00 14.18 72 ARG A C 1
ATOM 565 O O . ARG A 1 72 ? 10.512 -8.253 136.538 1.00 13.02 72 ARG A O 1
ATOM 573 N N . LEU A 1 73 ? 9.029 -7.019 137.674 1.00 13.98 73 LEU A N 1
ATOM 574 C CA . LEU A 1 73 ? 9.787 -5.789 137.436 1.00 15.25 73 LEU A CA 1
ATOM 575 C C . LEU A 1 73 ? 11.024 -5.802 138.329 1.00 15.33 73 LEU A C 1
ATOM 576 O O . LEU A 1 73 ? 12.093 -5.322 137.938 1.00 14.15 73 LEU A O 1
ATOM 581 N N . VAL A 1 74 ? 10.874 -6.338 139.540 1.00 14.86 74 VAL A N 1
ATOM 582 C CA . VAL A 1 74 ? 12.007 -6.438 140.453 1.00 14.78 74 VAL A CA 1
ATOM 583 C C . VAL A 1 74 ? 12.974 -7.449 139.853 1.00 13.79 74 VAL A C 1
ATOM 584 O O . VAL A 1 74 ? 14.186 -7.247 139.869 1.00 14.09 74 VAL A O 1
ATOM 588 N N . TYR A 1 75 ? 12.424 -8.540 139.321 1.00 12.15 75 TYR A N 1
ATOM 589 C CA . TYR A 1 75 ? 13.238 -9.571 138.693 1.00 12.96 75 TYR A CA 1
ATOM 590 C C . TYR A 1 75 ? 14.111 -8.950 137.604 1.00 12.65 75 TYR A C 1
ATOM 591 O O . TYR A 1 75 ? 15.310 -9.186 137.555 1.00 12.63 75 TYR A O 1
ATOM 600 N N . ARG A 1 76 ? 13.483 -8.156 136.738 1.00 11.99 76 ARG A N 1
ATOM 601 C CA . ARG A 1 76 ? 14.169 -7.522 135.619 1.00 12.46 76 ARG A CA 1
ATOM 602 C C . ARG A 1 76 ? 15.290 -6.620 136.105 1.00 12.18 76 ARG A C 1
ATOM 603 O O . ARG A 1 76 ? 16.416 -6.689 135.609 1.00 11.98 76 ARG A O 1
ATOM 611 N N . HIS A 1 77 ? 14.977 -5.791 137.092 1.00 12.53 77 HIS A N 1
ATOM 612 C CA . HIS A 1 77 ? 15.973 -4.888 137.635 1.00 12.25 77 HIS A CA 1
ATOM 613 C C . HIS A 1 77 ? 17.177 -5.665 138.150 1.00 13.89 77 HIS A C 1
ATOM 614 O O . HIS A 1 77 ? 18.316 -5.406 137.754 1.00 14.09 77 HIS A O 1
ATOM 621 N N . GLU A 1 78 ? 16.920 -6.632 139.023 1.00 12.63 78 GLU A N 1
ATOM 622 C CA . GLU A 1 78 ? 17.994 -7.431 139.596 1.00 14.45 78 GLU A CA 1
ATOM 623 C C . GLU A 1 78 ? 18.770 -8.257 138.576 1.00 14.49 78 GLU A C 1
ATOM 624 O O . GLU A 1 78 ? 19.971 -8.449 138.732 1.00 15.56 78 GLU A O 1
ATOM 630 N N . LEU A 1 79 ? 18.100 -8.741 137.533 1.00 15.11 79 LEU A N 1
ATOM 631 C CA . LEU A 1 79 ? 18.790 -9.521 136.504 1.00 14.48 79 LEU A CA 1
ATOM 632 C C . LEU A 1 79 ? 19.782 -8.615 135.777 1.00 13.20 79 LEU A C 1
ATOM 633 O O . LEU A 1 79 ? 20.943 -8.971 135.578 1.00 14.72 79 LEU A O 1
ATOM 638 N N . LEU A 1 80 ? 19.312 -7.436 135.378 1.00 13.09 80 LEU A N 1
ATOM 639 C CA . LEU A 1 80 ? 20.164 -6.481 134.683 1.00 13.31 80 LEU A CA 1
ATOM 640 C C . LEU A 1 80 ? 21.385 -6.080 135.536 1.00 15.62 80 LEU A C 1
ATOM 641 O O . LEU A 1 80 ? 22.493 -5.931 135.006 1.00 13.45 80 LEU A O 1
ATOM 646 N N . GLU A 1 81 ? 21.197 -5.917 136.849 1.00 15.35 81 GLU A N 1
ATOM 647 C CA . GLU A 1 81 ? 22.324 -5.576 137.725 1.00 15.73 81 GLU A CA 1
ATOM 648 C C . GLU A 1 81 ? 23.328 -6.733 137.696 1.00 15.25 81 GLU A C 1
ATOM 649 O O . GLU A 1 81 ? 24.5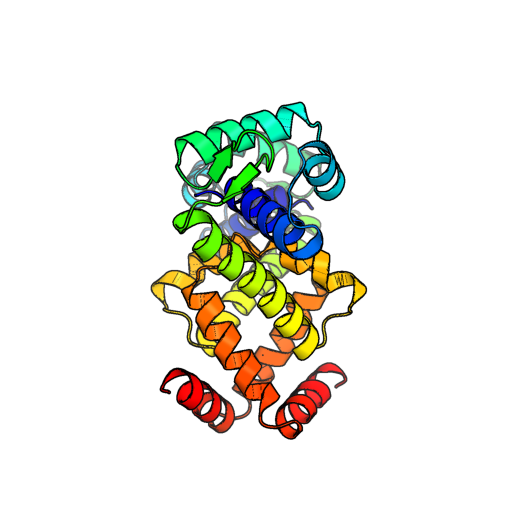38 -6.524 137.588 1.00 15.09 81 GLU A O 1
ATOM 655 N N . GLN A 1 82 ? 22.806 -7.954 137.799 1.00 15.01 82 GLN A N 1
ATOM 656 C CA . GLN A 1 82 ? 23.620 -9.164 137.790 1.00 16.44 82 GLN A CA 1
ATOM 657 C C . GLN A 1 82 ? 24.348 -9.330 136.459 1.00 15.06 82 GLN A C 1
ATOM 658 O O . GLN A 1 82 ? 25.494 -9.767 136.416 1.00 13.06 82 GLN A O 1
ATOM 664 N N . PHE A 1 83 ? 23.671 -8.971 135.375 1.00 14.42 83 PHE A N 1
ATOM 665 C CA . PHE A 1 83 ? 24.252 -9.060 134.044 1.00 15.16 83 PHE A CA 1
ATOM 666 C C . PHE A 1 83 ? 25.461 -8.133 133.941 1.00 12.58 83 PHE A C 1
ATOM 667 O O . PHE A 1 83 ? 26.559 -8.555 133.578 1.00 12.75 83 PHE A O 1
ATOM 675 N N . LEU A 1 84 ? 25.255 -6.859 134.254 1.00 14.12 84 LEU A N 1
ATOM 676 C CA . LEU A 1 84 ? 26.341 -5.893 134.183 1.00 14.19 84 LEU A CA 1
ATOM 677 C C . LEU A 1 84 ? 27.495 -6.263 135.112 1.00 16.17 84 LEU A C 1
ATOM 678 O O . LEU A 1 84 ? 28.665 -6.078 134.771 1.00 15.58 84 LEU A O 1
ATOM 683 N N . ARG A 1 85 ? 27.169 -6.793 136.284 1.00 16.32 85 ARG A N 1
ATOM 684 C CA . ARG A 1 85 ? 28.198 -7.186 137.242 1.00 18.51 85 ARG A CA 1
ATOM 685 C C . ARG A 1 85 ? 29.015 -8.348 136.675 1.00 17.56 85 ARG A C 1
ATOM 686 O O . ARG A 1 85 ? 30.247 -8.380 136.781 1.00 19.07 85 ARG A O 1
ATOM 694 N N . ILE A 1 86 ? 28.319 -9.294 136.058 1.00 18.84 86 ILE A N 1
ATOM 695 C CA . ILE A 1 86 ? 28.960 -10.457 135.467 1.00 20.31 86 ILE A CA 1
ATOM 696 C C . ILE A 1 86 ? 29.932 -10.093 134.344 1.00 19.38 86 ILE A C 1
ATOM 697 O O . ILE A 1 86 ? 30.986 -10.718 134.203 1.00 20.66 86 ILE A O 1
ATOM 702 N N . ILE A 1 87 ? 29.596 -9.086 133.545 1.00 18.40 87 ILE A N 1
ATOM 703 C CA . ILE A 1 87 ? 30.482 -8.722 132.453 1.00 17.63 87 ILE A CA 1
ATOM 704 C C . ILE A 1 87 ? 31.577 -7.741 132.844 1.00 18.25 87 ILE A C 1
ATOM 705 O O . ILE A 1 87 ? 32.338 -7.285 131.990 1.00 19.07 87 ILE A O 1
ATOM 710 N N . GLY A 1 88 ? 31.656 -7.421 134.134 1.00 17.47 88 GLY A N 1
ATOM 711 C CA . GLY A 1 88 ? 32.708 -6.538 134.611 1.00 15.80 88 GLY A CA 1
ATOM 712 C C . GLY A 1 88 ? 32.484 -5.045 134.761 1.00 16.90 88 GLY A C 1
ATOM 713 O O . GLY A 1 88 ? 33.452 -4.312 134.977 1.00 17.20 88 GLY A O 1
ATOM 714 N N . VAL A 1 89 ? 31.246 -4.572 134.653 1.00 15.61 89 VAL A N 1
ATOM 715 C CA . VAL A 1 89 ? 30.992 -3.140 134.814 1.00 17.56 89 VAL A CA 1
ATOM 716 C C . VAL A 1 89 ? 31.283 -2.705 136.250 1.00 16.82 89 VAL A C 1
ATOM 717 O O . VAL A 1 89 ? 30.919 -3.404 137.201 1.00 18.06 89 VAL A O 1
ATOM 721 N N . ASP A 1 90 ? 31.940 -1.558 136.405 1.00 18.98 90 ASP A N 1
ATOM 722 C CA . ASP A 1 90 ? 32.256 -1.025 137.733 1.00 21.20 90 ASP A CA 1
ATOM 723 C C . ASP A 1 90 ? 30.976 -0.891 138.559 1.00 21.12 90 ASP A C 1
ATOM 724 O O . ASP A 1 90 ? 29.987 -0.330 138.086 1.00 19.62 90 ASP A O 1
ATOM 729 N N . GLU A 1 91 ? 31.002 -1.394 139.791 1.00 19.95 91 GLU A N 1
ATOM 730 C CA . GLU A 1 91 ? 29.835 -1.347 140.672 1.00 20.72 91 GLU A CA 1
ATOM 731 C C . GLU A 1 91 ? 29.173 0.027 140.776 1.00 19.28 91 GLU A C 1
ATOM 732 O O . GLU A 1 91 ? 27.947 0.136 140.737 1.00 20.62 91 GLU A O 1
ATOM 738 N N . GLU A 1 92 ? 29.983 1.075 140.897 1.00 18.12 92 GLU A N 1
ATOM 739 C CA . GLU A 1 92 ? 29.455 2.436 141.025 1.00 21.24 92 GLU A CA 1
ATOM 740 C C . GLU A 1 92 ? 28.621 2.902 139.829 1.00 18.01 92 GLU A C 1
ATOM 741 O O . GLU A 1 92 ? 27.854 3.857 139.943 1.00 19.48 92 GLU A O 1
ATOM 747 N N . LYS A 1 93 ? 28.757 2.224 138.690 1.00 17.05 93 LYS A N 1
ATOM 748 C CA . LYS A 1 93 ? 28.030 2.592 137.470 1.00 14.86 93 LYS A CA 1
ATOM 749 C C . LYS A 1 93 ? 26.724 1.830 137.247 1.00 14.79 93 LYS A C 1
ATOM 750 O O . LYS A 1 93 ? 25.792 2.331 136.601 1.00 14.79 93 LYS A O 1
ATOM 756 N N . ILE A 1 94 ? 26.667 0.622 137.787 1.00 13.76 94 ILE A N 1
ATOM 757 C CA . ILE A 1 94 ? 25.532 -0.276 137.587 1.00 13.55 94 ILE A CA 1
ATOM 758 C C . ILE A 1 94 ? 24.098 0.188 137.845 1.00 13.96 94 ILE A C 1
ATOM 759 O O . ILE A 1 94 ? 23.244 0.032 136.973 1.00 12.53 94 ILE A O 1
ATOM 764 N N . TYR A 1 95 ? 23.817 0.745 139.019 1.00 13.73 95 TYR A N 1
ATOM 765 C CA . TYR A 1 95 ? 22.450 1.184 139.309 1.00 15.32 95 TYR A CA 1
ATOM 766 C C . TYR A 1 95 ? 21.960 2.243 138.320 1.00 14.52 95 TYR A C 1
ATOM 767 O O . TYR A 1 95 ? 20.816 2.189 137.857 1.00 14.36 95 TYR A O 1
A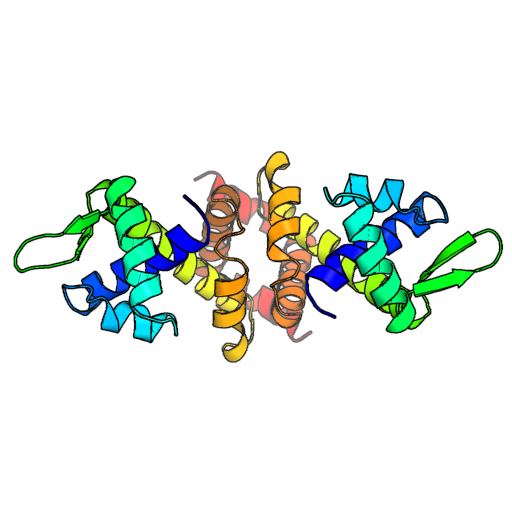TOM 776 N N . ASN A 1 96 ? 22.825 3.202 137.998 1.00 13.43 96 ASN A N 1
ATOM 777 C CA . ASN A 1 96 ? 22.466 4.259 137.058 1.00 12.27 96 ASN A CA 1
ATOM 778 C C . ASN A 1 96 ? 22.149 3.654 135.687 1.00 13.66 96 ASN A C 1
ATOM 779 O O . ASN A 1 96 ? 21.199 4.065 135.034 1.00 13.84 96 ASN A O 1
ATOM 784 N N . ASP A 1 97 ? 22.956 2.694 135.243 1.00 13.15 97 ASP A N 1
ATOM 785 C CA . ASP A 1 97 ? 22.720 2.076 133.939 1.00 12.66 97 ASP A CA 1
ATOM 786 C C . ASP A 1 97 ? 21.431 1.268 133.956 1.00 11.65 97 ASP A C 1
ATOM 787 O O . ASP A 1 97 ? 20.614 1.376 133.041 1.00 11.51 97 ASP A O 1
ATOM 792 N N . VAL A 1 98 ? 21.230 0.470 135.002 1.00 11.52 98 VAL A N 1
ATOM 793 C CA . VAL A 1 98 ? 20.006 -0.318 135.085 1.00 12.88 98 VAL A CA 1
ATOM 794 C C . VAL A 1 98 ? 18.746 0.560 135.050 1.00 13.43 98 VAL A C 1
ATOM 795 O O . VAL A 1 98 ? 17.814 0.284 134.290 1.00 12.68 98 VAL A O 1
ATOM 799 N N . GLU A 1 99 ? 18.707 1.617 135.859 1.00 14.48 99 GLU A N 1
ATOM 800 C CA . GLU A 1 99 ? 17.535 2.484 135.854 1.00 13.24 99 GLU A CA 1
ATOM 801 C C . GLU A 1 99 ? 17.339 3.182 134.523 1.00 13.09 99 GLU A C 1
ATOM 802 O O . GLU A 1 99 ? 16.216 3.485 134.133 1.00 15.39 99 GLU A O 1
ATOM 808 N N . GLY A 1 100 ? 18.429 3.436 133.811 1.00 13.84 100 GLY A N 1
ATOM 809 C CA . GLY A 1 100 ? 18.303 4.101 132.530 1.00 11.52 100 GLY A CA 1
ATOM 810 C C . GLY A 1 100 ? 17.802 3.224 131.389 1.00 13.01 100 GLY A C 1
ATOM 811 O O . GLY A 1 100 ? 17.211 3.732 130.449 1.00 12.14 100 GLY A O 1
ATOM 812 N N . ILE A 1 101 ? 18.006 1.913 131.482 1.00 11.55 101 ILE A N 1
ATOM 813 C CA . ILE A 1 101 ? 17.601 1.023 130.402 1.00 11.86 101 ILE A CA 1
ATOM 814 C C . ILE A 1 101 ? 16.499 0.025 130.721 1.00 11.29 101 ILE A C 1
ATOM 815 O O . ILE A 1 101 ? 15.923 -0.562 129.805 1.00 12.26 101 ILE A O 1
ATOM 820 N N . GLU A 1 102 ? 16.193 -0.166 132.000 1.00 13.00 102 GLU A N 1
ATOM 821 C CA . GLU A 1 102 ? 15.202 -1.176 132.376 1.00 12.71 102 GLU A CA 1
ATOM 822 C C . GLU A 1 102 ? 13.829 -1.061 131.740 1.00 13.26 102 GLU A C 1
ATOM 823 O O . GLU A 1 102 ? 13.202 -2.082 131.451 1.00 13.30 102 GLU A O 1
ATOM 829 N N . HIS A 1 103 ? 13.370 0.162 131.500 1.00 13.47 103 HIS A N 1
ATOM 830 C CA . HIS A 1 103 ? 12.046 0.376 130.907 1.00 14.74 103 HIS A CA 1
ATOM 831 C C . HIS A 1 103 ? 12.068 0.494 129.386 1.00 17.75 103 HIS A C 1
ATOM 832 O O . HIS A 1 103 ? 11.047 0.804 128.769 1.00 18.15 103 HIS A O 1
ATOM 839 N N . HIS A 1 104 ? 13.220 0.227 128.780 1.00 15.75 104 HIS A N 1
ATOM 840 C CA . HIS A 1 104 ? 13.340 0.359 127.333 1.00 18.44 104 HIS A CA 1
ATOM 841 C C . HIS A 1 104 ? 13.906 -0.880 126.664 1.00 19.45 104 HIS A C 1
ATOM 842 O O . HIS A 1 104 ? 14.395 -0.822 125.532 1.00 21.36 104 HIS A O 1
ATOM 849 N N . LEU A 1 105 ? 13.839 -2.001 127.375 1.00 18.38 105 LEU A N 1
ATOM 850 C CA . LEU A 1 105 ? 14.320 -3.277 126.874 1.00 18.40 105 LEU A CA 1
ATOM 851 C C . LEU A 1 105 ? 13.147 -4.235 126.820 1.00 18.17 105 LEU A C 1
ATOM 852 O O . LEU A 1 105 ? 12.443 -4.412 127.813 1.00 18.07 105 LEU A O 1
ATOM 857 N N . SER A 1 106 ? 12.934 -4.850 125.661 1.00 17.05 106 SER A N 1
ATOM 858 C CA . SER A 1 106 ? 11.829 -5.794 125.494 1.00 17.06 106 SER A CA 1
ATOM 859 C C . SER A 1 106 ? 12.025 -7.024 126.375 1.00 17.55 106 SER A C 1
ATOM 860 O O . SER A 1 106 ? 13.155 -7.388 126.707 1.00 16.16 106 SER A O 1
ATOM 863 N N . TRP A 1 107 ? 10.921 -7.674 126.746 1.00 17.30 107 TRP A N 1
ATOM 864 C CA . TRP A 1 107 ? 11.009 -8.868 127.576 1.00 16.38 107 TRP A CA 1
ATOM 865 C C . TRP A 1 107 ? 11.741 -9.997 126.867 1.00 15.43 107 TRP A C 1
ATOM 866 O O . TRP A 1 107 ? 12.278 -10.901 127.506 1.00 16.57 107 TRP A O 1
ATOM 877 N N . ASN A 1 108 ? 11.758 -9.940 125.542 1.00 16.46 108 ASN A N 1
ATOM 878 C CA . ASN A 1 108 ? 12.466 -10.940 124.754 1.00 16.31 108 ASN A CA 1
ATOM 879 C C . ASN A 1 108 ? 13.952 -10.751 125.065 1.00 16.27 108 ASN A C 1
ATOM 880 O O . ASN A 1 108 ? 14.684 -11.721 125.283 1.00 14.63 108 ASN A O 1
ATOM 885 N N . SER A 1 109 ? 14.393 -9.493 125.093 1.00 14.60 109 SER A N 1
ATOM 886 C CA . SER A 1 109 ? 15.786 -9.201 125.412 1.00 15.42 109 SER A CA 1
ATOM 887 C C . SER A 1 109 ? 16.085 -9.607 126.850 1.00 14.97 109 SER A C 1
ATOM 888 O O . SER A 1 109 ? 17.162 -10.119 127.142 1.00 15.24 109 SER A O 1
ATOM 891 N N . ILE A 1 110 ? 15.133 -9.376 127.754 1.00 14.26 110 ILE A N 1
ATOM 892 C CA . ILE A 1 110 ? 15.326 -9.755 129.148 1.00 15.77 110 ILE A CA 1
ATOM 893 C C . ILE A 1 110 ? 15.485 -11.274 129.210 1.00 16.04 110 ILE A C 1
ATOM 894 O O . ILE A 1 110 ? 16.352 -11.781 129.915 1.00 15.11 110 ILE A O 1
ATOM 899 N N . ASP A 1 111 ? 14.657 -11.988 128.448 1.00 16.17 111 ASP A N 1
ATOM 900 C CA . ASP A 1 111 ? 14.703 -13.447 128.417 1.00 15.64 111 ASP A CA 1
ATOM 901 C C . ASP A 1 111 ? 16.082 -13.932 127.967 1.00 14.96 111 ASP A C 1
ATOM 902 O O . ASP A 1 111 ? 16.676 -14.804 128.590 1.00 14.80 111 ASP A O 1
ATOM 907 N N . ARG A 1 112 ? 16.592 -13.346 126.891 1.00 14.32 112 ARG A N 1
ATOM 908 C CA . ARG A 1 112 ? 17.889 -13.738 126.358 1.00 15.68 112 ARG A CA 1
ATOM 909 C C . ARG A 1 112 ? 19.021 -13.373 127.320 1.00 15.54 112 ARG A C 1
ATOM 910 O O . ARG A 1 112 ? 20.007 -14.104 127.440 1.00 14.46 112 ARG A O 1
ATOM 918 N N . ILE A 1 113 ? 18.883 -12.244 128.012 1.00 13.49 113 ILE A N 1
ATOM 919 C CA . ILE A 1 113 ? 19.909 -11.838 128.964 1.00 15.45 113 ILE A CA 1
ATOM 920 C C . ILE A 1 113 ? 19.943 -12.847 130.114 1.00 15.59 113 ILE A C 1
ATOM 921 O O . ILE A 1 113 ? 21.006 -13.158 130.658 1.00 17.09 113 ILE A O 1
ATOM 926 N N . GLY A 1 114 ? 18.776 -13.378 130.465 1.00 17.16 114 GLY A N 1
ATOM 927 C CA . GLY A 1 114 ? 18.712 -14.377 131.520 1.00 17.81 114 GLY A CA 1
ATOM 928 C C . GLY A 1 114 ? 19.488 -15.629 131.134 1.00 19.27 114 GLY A C 1
ATOM 929 O O . GLY A 1 114 ? 20.157 -16.226 131.979 1.00 17.86 114 GLY A O 1
ATOM 930 N N . ASP A 1 115 ? 19.412 -16.015 129.858 1.00 20.28 115 ASP A N 1
ATOM 931 C CA . ASP A 1 115 ? 20.118 -17.199 129.361 1.00 20.45 115 ASP A CA 1
ATOM 932 C C . ASP A 1 115 ? 21.614 -16.939 129.322 1.00 20.29 115 ASP A C 1
ATOM 933 O O . ASP A 1 115 ? 22.431 -17.853 129.497 1.00 20.06 115 ASP A O 1
ATOM 938 N N . LEU A 1 116 ? 21.971 -15.685 129.070 1.00 19.84 116 LEU A N 1
ATOM 939 C CA . LEU A 1 116 ? 23.369 -15.290 129.018 1.00 19.40 116 LEU A CA 1
ATOM 940 C C . LEU A 1 116 ? 23.961 -15.360 130.419 1.00 19.42 116 LEU A C 1
ATOM 941 O O . LEU A 1 116 ? 25.080 -15.831 130.603 1.00 18.95 116 LEU A O 1
ATOM 946 N N . VAL A 1 117 ? 23.207 -14.886 131.407 1.00 19.29 117 VAL A N 1
ATOM 947 C CA . VAL A 1 117 ? 23.677 -14.904 132.787 1.00 19.00 117 VAL A CA 1
ATOM 948 C C . VAL A 1 117 ? 23.842 -16.342 133.280 1.00 20.88 117 VAL A C 1
ATOM 949 O O . VAL A 1 117 ? 24.793 -16.649 133.999 1.00 21.35 117 VAL A O 1
ATOM 953 N N . GLN A 1 118 ? 22.923 -17.217 1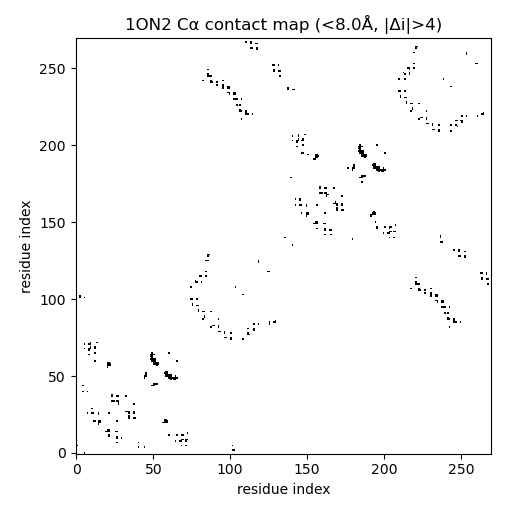32.880 1.00 22.51 118 GLN A N 1
ATOM 954 C CA . GLN A 1 118 ? 22.983 -18.622 133.279 1.00 25.02 118 GLN A CA 1
ATOM 955 C C . GLN A 1 118 ? 24.208 -19.258 132.646 1.00 25.20 118 GLN A C 1
ATOM 956 O O . GLN A 1 118 ? 24.867 -20.107 133.249 1.00 24.66 118 GLN A O 1
ATOM 962 N N . TYR A 1 119 ? 24.500 -18.837 131.420 1.00 24.76 119 TYR A N 1
ATOM 963 C CA . TYR A 1 119 ? 25.640 -19.344 130.671 1.00 25.51 119 TYR A CA 1
ATOM 964 C C . TYR A 1 119 ? 26.938 -19.195 131.460 1.00 27.62 119 TYR A C 1
ATOM 965 O O . TYR A 1 119 ? 27.715 -20.144 131.572 1.00 28.26 119 TYR A O 1
ATOM 974 N N . PHE A 1 120 ? 27.176 -18.000 131.998 1.00 28.11 120 PHE A N 1
ATOM 975 C CA . PHE A 1 120 ? 28.386 -17.752 132.773 1.00 29.15 120 PHE A CA 1
ATOM 976 C C . PHE A 1 120 ? 28.297 -18.310 134.194 1.00 31.11 120 PHE A C 1
ATOM 977 O O . PHE A 1 120 ? 29.318 -18.604 134.817 1.00 30.87 120 PHE A O 1
ATOM 985 N N . GLU A 1 121 ? 27.077 -18.463 134.698 1.00 33.00 121 GLU A N 1
ATOM 986 C CA . GLU A 1 121 ? 26.870 -18.985 136.049 1.00 36.13 121 GLU A CA 1
ATOM 987 C C . GLU A 1 121 ? 27.247 -20.455 136.213 1.00 36.89 121 GLU A C 1
ATOM 988 O O . GLU A 1 121 ? 27.732 -20.858 137.272 1.00 36.78 121 GLU A O 1
ATOM 994 N N . GLU A 1 122 ? 27.026 -21.254 135.174 1.00 38.98 122 GLU A N 1
ATOM 995 C CA . GLU A 1 122 ? 27.318 -22.683 135.248 1.00 40.58 122 GLU A CA 1
ATOM 996 C C . GLU A 1 122 ? 28.755 -23.120 134.964 1.00 40.18 122 GLU A C 1
ATOM 997 O O . GLU A 1 122 ? 29.059 -24.309 135.017 1.00 39.07 122 GLU A O 1
ATOM 1003 N N . ASP A 1 123 ? 29.642 -22.173 134.676 1.00 40.49 123 ASP A N 1
ATOM 1004 C CA . ASP A 1 123 ? 31.039 -22.515 134.410 1.00 40.81 123 ASP A CA 1
ATOM 1005 C C . ASP A 1 123 ? 31.939 -21.291 134.547 1.00 40.19 123 ASP A C 1
ATOM 1006 O O . ASP A 1 123 ? 32.015 -20.460 133.640 1.00 39.36 123 ASP A O 1
ATOM 1011 N N . ASP A 1 124 ? 32.624 -21.194 135.683 1.00 39.30 124 ASP A N 1
ATOM 1012 C CA . ASP A 1 124 ? 33.510 -20.067 135.961 1.00 38.97 124 ASP A CA 1
ATOM 1013 C C . ASP A 1 124 ? 34.618 -19.894 134.923 1.00 37.18 124 ASP A C 1
ATOM 1014 O O . ASP A 1 124 ? 35.134 -18.791 134.744 1.00 37.06 124 ASP A O 1
ATOM 1019 N N . ALA A 1 125 ? 34.982 -20.978 134.246 1.00 35.56 125 ALA A N 1
ATOM 1020 C CA . ALA A 1 125 ? 36.022 -20.920 133.225 1.00 33.69 125 ALA A CA 1
ATOM 1021 C C . ALA A 1 125 ? 35.603 -19.946 132.123 1.00 32.63 125 ALA A C 1
ATOM 1022 O O . ALA A 1 125 ? 36.445 -19.378 131.426 1.00 31.40 125 ALA A O 1
ATOM 1024 N N . ARG A 1 126 ? 34.293 -19.767 131.976 1.00 30.58 126 ARG A N 1
ATOM 1025 C CA . ARG A 1 126 ? 33.732 -18.857 130.984 1.00 29.56 126 ARG A CA 1
ATOM 1026 C C . ARG A 1 126 ? 33.939 -17.417 131.446 1.00 29.57 126 ARG A C 1
ATOM 1027 O O . ARG A 1 126 ? 34.307 -16.543 130.659 1.00 29.29 126 ARG A O 1
ATOM 1035 N N . LYS A 1 127 ? 33.699 -17.178 132.731 1.00 29.60 127 LYS A N 1
ATOM 1036 C CA . LYS A 1 127 ? 33.876 -15.854 133.307 1.00 31.06 127 LYS A CA 1
ATOM 1037 C C . LYS A 1 127 ? 35.355 -15.496 133.243 1.00 30.82 127 LYS A C 1
ATOM 1038 O O . LYS A 1 127 ? 35.718 -14.335 133.063 1.00 30.26 127 LYS A O 1
ATOM 1044 N N . LYS A 1 128 ? 36.204 -16.508 133.398 1.00 30.79 128 LYS A N 1
ATOM 1045 C CA . LYS A 1 128 ? 37.647 -16.312 133.364 1.00 31.30 128 LYS A CA 1
ATOM 1046 C C . LYS A 1 128 ? 38.128 -15.962 131.963 1.00 30.12 128 LYS A C 1
ATOM 1047 O O . LYS A 1 128 ? 38.993 -15.100 131.796 1.00 30.61 128 LYS A O 1
ATOM 1053 N N . ASP A 1 129 ? 37.567 -16.636 130.961 1.00 30.15 129 ASP A N 1
ATOM 1054 C CA . ASP A 1 129 ? 37.930 -16.379 129.572 1.00 28.95 129 ASP A CA 1
ATOM 1055 C C . ASP A 1 129 ? 37.456 -14.983 129.187 1.00 28.59 129 ASP A C 1
ATOM 1056 O O . ASP A 1 129 ? 38.137 -14.263 128.453 1.00 27.39 129 ASP A O 1
ATOM 1061 N N . LEU A 1 130 ? 36.280 -14.605 129.681 1.00 27.10 130 LEU A N 1
ATOM 1062 C CA . LEU A 1 130 ? 35.730 -13.288 129.392 1.00 26.30 130 LEU A CA 1
ATOM 1063 C C . LEU A 1 130 ? 36.607 -12.225 130.042 1.00 27.06 130 LEU A C 1
ATOM 1064 O O . LEU A 1 130 ? 36.995 -11.252 129.397 1.00 25.88 130 LEU A O 1
ATOM 1069 N N . LYS A 1 131 ? 36.929 -12.426 131.317 1.00 27.41 131 LYS A N 1
ATOM 1070 C CA . LYS A 1 131 ? 37.754 -11.474 132.056 1.00 29.50 131 LYS A CA 1
ATOM 1071 C C . LYS A 1 131 ? 39.128 -11.285 131.405 1.00 30.10 131 LYS A C 1
ATOM 1072 O O . LYS A 1 131 ? 39.673 -10.178 131.386 1.00 28.60 131 LYS A O 1
ATOM 1078 N N . SER A 1 132 ? 39.680 -12.369 130.871 1.00 30.33 132 SER A N 1
ATOM 1079 C CA . SER A 1 132 ? 40.981 -12.323 130.215 1.00 31.70 132 SER A CA 1
ATOM 1080 C C . SER A 1 132 ? 40.946 -11.439 128.976 1.00 31.90 132 SER A C 1
ATOM 1081 O O . SER A 1 132 ? 41.986 -10.977 128.506 1.00 32.24 132 SER A O 1
ATOM 1084 N N . ILE A 1 133 ? 39.749 -11.214 128.442 1.00 31.30 133 ILE A N 1
ATOM 1085 C CA . ILE A 1 133 ? 39.598 -10.380 127.258 1.00 32.25 133 ILE A CA 1
ATOM 1086 C C . ILE A 1 133 ? 39.621 -8.893 127.604 1.00 31.71 133 ILE A C 1
ATOM 1087 O O . ILE A 1 133 ? 40.257 -8.106 126.907 1.00 30.36 133 ILE A O 1
ATOM 1092 N N . GLN A 1 134 ? 38.938 -8.508 128.679 1.00 32.99 134 GLN A N 1
ATOM 1093 C CA . GLN A 1 134 ? 38.903 -7.102 129.068 1.00 35.07 134 GLN A CA 1
ATOM 1094 C C . GLN A 1 134 ? 40.248 -6.537 129.521 1.00 35.79 134 GLN A C 1
ATOM 1095 O O . GLN A 1 134 ? 40.734 -5.557 128.955 1.00 35.86 134 GLN A O 1
ATOM 1101 N N . LYS A 1 135 ? 40.855 -7.146 130.534 1.00 36.80 135 LYS A N 1
ATOM 1102 C CA . LYS A 1 135 ? 42.136 -6.658 131.034 1.00 37.62 135 LYS A CA 1
ATOM 1103 C C . LYS A 1 135 ? 43.203 -6.690 129.947 1.00 38.33 135 LYS A C 1
ATOM 1104 O O . LYS A 1 135 ? 44.222 -6.003 130.040 1.00 38.75 135 LYS A O 1
ATOM 1110 N N . LYS A 1 136 ? 42.956 -7.483 128.911 1.00 37.95 136 LYS A N 1
ATOM 1111 C CA . LYS A 1 136 ? 43.875 -7.593 127.789 1.00 38.08 136 LYS A CA 1
ATOM 1112 C C . LYS A 1 136 ? 43.697 -6.382 126.872 1.00 36.90 136 LYS A C 1
ATOM 1113 O O . LYS A 1 136 ? 44.634 -5.618 126.638 1.00 36.67 136 LYS A O 1
ATOM 1119 N N . THR B 1 2 ? 27.142 16.217 125.664 1.00 20.27 2 THR B N 1
ATOM 1120 C CA . THR B 1 2 ? 25.901 15.996 124.862 1.00 19.25 2 THR B CA 1
ATOM 1121 C C . THR B 1 2 ? 24.837 15.232 125.633 1.00 17.60 2 THR B C 1
ATOM 1122 O O . THR B 1 2 ? 25.135 14.246 126.304 1.00 16.43 2 THR B O 1
ATOM 1126 N N . THR B 1 3 ? 23.599 15.698 125.525 1.00 17.53 3 THR B N 1
ATOM 1127 C CA . THR B 1 3 ? 22.460 15.057 126.187 1.00 17.81 3 THR B CA 1
ATOM 1128 C C . THR B 1 3 ? 21.935 13.943 125.283 1.00 17.17 3 THR B C 1
ATOM 1129 O O . THR B 1 3 ? 22.329 13.842 124.122 1.00 16.52 3 THR B O 1
ATOM 1133 N N . PRO B 1 4 ? 21.053 13.078 125.808 1.00 17.33 4 PRO B N 1
ATOM 1134 C CA . PRO B 1 4 ? 20.521 12.002 124.966 1.00 17.43 4 PRO B CA 1
ATOM 1135 C C . PRO B 1 4 ? 19.825 12.559 123.718 1.00 16.43 4 PRO B C 1
ATOM 1136 O O . PRO B 1 4 ? 19.989 12.029 122.620 1.00 16.31 4 PRO B O 1
ATOM 1140 N N . SER B 1 5 ? 19.055 13.631 123.889 1.00 17.39 5 SER B N 1
ATOM 1141 C CA . SER B 1 5 ? 18.354 14.238 122.763 1.00 17.59 5 SER B CA 1
ATOM 1142 C C . SER B 1 5 ? 19.359 14.734 121.733 1.00 17.14 5 SER B C 1
ATOM 1143 O O . SER B 1 5 ? 19.164 14.573 120.532 1.00 15.13 5 SER B O 1
ATOM 1146 N N . MET B 1 6 ? 20.438 15.338 122.212 1.00 15.86 6 MET B N 1
ATOM 1147 C CA . MET B 1 6 ? 21.470 15.840 121.320 1.00 16.84 6 MET B CA 1
ATOM 1148 C C . MET B 1 6 ? 22.146 14.694 120.581 1.00 16.40 6 MET B C 1
ATOM 1149 O O . MET B 1 6 ? 22.399 14.796 119.382 1.00 16.94 6 MET B O 1
ATOM 1154 N N . GLU B 1 7 ? 22.432 13.605 121.290 1.00 16.88 7 GLU B N 1
ATOM 1155 C CA . GLU B 1 7 ? 23.077 12.456 120.661 1.00 16.69 7 GLU B CA 1
ATOM 1156 C C . GLU B 1 7 ? 22.145 11.849 119.615 1.00 16.64 7 GLU B C 1
ATOM 1157 O O . GLU B 1 7 ? 22.586 11.397 118.560 1.00 14.44 7 GLU B O 1
ATOM 1163 N N . MET B 1 8 ? 20.848 11.842 119.901 1.00 13.24 8 MET B N 1
ATOM 1164 C CA . MET B 1 8 ? 19.895 11.295 118.950 1.00 15.45 8 MET B CA 1
ATOM 1165 C C . MET B 1 8 ? 19.966 12.049 117.619 1.00 14.03 8 MET B C 1
ATOM 1166 O O . MET B 1 8 ? 19.916 11.440 116.543 1.00 13.83 8 MET B O 1
ATOM 1171 N N . TYR B 1 9 ? 20.089 13.372 117.695 1.00 14.43 9 TYR B N 1
ATOM 1172 C CA . TYR B 1 9 ? 20.162 14.203 116.498 1.00 14.85 9 TYR B CA 1
ATOM 1173 C C . TYR B 1 9 ? 21.496 14.055 115.776 1.00 13.15 9 TYR B C 1
ATOM 1174 O O . TYR B 1 9 ? 21.528 13.859 114.564 1.00 13.80 9 TYR B O 1
ATOM 1183 N N . ILE B 1 10 ? 22.594 14.167 116.517 1.00 13.80 10 ILE B N 1
ATOM 1184 C CA . ILE B 1 10 ? 23.922 14.042 115.919 1.00 12.81 10 ILE B CA 1
ATOM 1185 C C . ILE B 1 10 ? 24.104 12.680 115.234 1.00 12.45 10 ILE B C 1
ATOM 1186 O O . ILE B 1 10 ? 24.666 12.595 114.136 1.00 10.80 10 ILE B O 1
ATOM 1191 N N . GLU B 1 11 ? 23.615 11.617 115.870 1.00 12.17 11 GLU B N 1
ATOM 1192 C CA . GLU B 1 11 ? 23.726 10.282 115.285 1.00 12.66 11 GLU B CA 1
ATOM 1193 C C . GLU B 1 11 ? 23.024 10.261 113.924 1.00 13.44 11 GLU B C 1
ATOM 1194 O O . GLU B 1 11 ? 23.604 9.844 112.915 1.00 12.22 11 GLU B O 1
ATOM 1200 N N . GLN B 1 12 ? 21.776 10.724 113.902 1.00 13.06 12 GLN B N 1
ATOM 1201 C CA . GLN B 1 12 ? 20.992 10.747 112.664 1.00 14.05 12 GLN B CA 1
ATOM 1202 C C . GLN B 1 12 ? 21.572 11.684 111.607 1.00 11.08 12 GLN B C 1
ATOM 1203 O O . GLN B 1 12 ? 21.544 11.377 110.411 1.00 11.99 12 GLN B O 1
ATOM 1209 N N . ILE B 1 13 ? 22.084 12.836 112.033 1.00 11.51 13 ILE B N 1
ATOM 1210 C CA . ILE B 1 13 ? 22.673 13.773 111.086 1.00 11.33 13 ILE B CA 1
ATOM 1211 C C . ILE B 1 13 ? 23.939 13.157 110.478 1.00 11.94 13 ILE B C 1
ATOM 1212 O O . ILE B 1 13 ? 24.181 13.268 109.276 1.00 10.83 13 ILE B O 1
ATOM 1217 N N . TYR B 1 14 ? 24.738 12.495 111.311 1.00 12.06 14 TYR B N 1
ATOM 1218 C CA . TYR B 1 14 ? 25.965 11.849 110.849 1.00 12.56 14 TYR B CA 1
ATOM 1219 C C . TYR B 1 14 ? 25.603 10.821 109.772 1.00 12.49 14 TYR B C 1
ATOM 1220 O O . TYR B 1 14 ? 26.244 10.743 108.715 1.00 11.85 14 TYR B O 1
ATOM 1229 N N . MET B 1 15 ? 24.558 10.045 110.042 1.00 13.80 15 MET B N 1
ATOM 1230 C CA . MET B 1 15 ? 24.116 9.015 109.111 1.00 15.57 15 MET B CA 1
ATOM 1231 C C . MET B 1 15 ? 23.626 9.598 107.796 1.00 16.40 15 MET B C 1
ATOM 1232 O O . MET B 1 15 ? 23.981 9.101 106.725 1.00 17.64 15 MET B O 1
ATOM 1237 N N . LEU B 1 16 ? 22.807 10.643 107.876 1.00 15.25 16 LEU B N 1
ATOM 1238 C CA . LEU B 1 16 ? 22.292 11.285 106.673 1.00 17.00 16 LEU B CA 1
ATOM 1239 C C . LEU B 1 16 ? 23.444 11.798 105.816 1.00 14.42 16 LEU B C 1
ATOM 1240 O O . LEU B 1 16 ? 23.467 11.591 104.608 1.00 16.11 16 LEU B O 1
ATOM 1245 N N . ILE B 1 17 ? 24.410 12.459 106.441 1.00 15.75 17 ILE B N 1
ATOM 1246 C CA . ILE B 1 17 ? 25.534 12.982 105.680 1.00 15.81 17 ILE B CA 1
ATOM 1247 C C . ILE B 1 17 ? 26.311 11.853 105.005 1.00 17.14 17 ILE B C 1
ATOM 1248 O O . ILE B 1 17 ? 26.685 11.963 103.837 1.00 15.31 17 ILE B O 1
ATOM 1253 N N . GLU B 1 18 ? 26.541 10.756 105.721 1.00 15.52 18 GLU B N 1
ATOM 1254 C CA . GLU B 1 18 ? 27.263 9.637 105.128 1.00 17.51 18 GLU B CA 1
ATOM 1255 C C . GLU B 1 18 ? 26.521 9.012 103.945 1.00 18.07 18 GLU B C 1
ATOM 1256 O O . GLU B 1 18 ? 27.145 8.600 102.968 1.00 19.32 18 GLU B O 1
ATOM 1262 N N . GLU B 1 19 ? 25.195 8.949 104.011 1.00 20.28 19 GLU B N 1
ATOM 1263 C CA . GLU B 1 19 ? 24.454 8.330 102.915 1.00 23.16 19 GLU B CA 1
ATOM 1264 C C . GLU B 1 19 ? 23.940 9.256 101.814 1.00 23.37 19 GLU B C 1
ATOM 1265 O O . GLU B 1 19 ? 23.734 8.808 100.689 1.00 23.24 19 GLU B O 1
ATOM 1271 N N . LYS B 1 20 ? 23.724 10.531 102.123 1.00 22.98 20 LYS B N 1
ATOM 1272 C CA . LYS B 1 20 ? 23.217 11.473 101.126 1.00 21.16 20 LYS B CA 1
ATOM 1273 C C . LYS B 1 20 ? 24.169 12.629 100.837 1.00 21.57 20 LYS B C 1
ATOM 1274 O O . LYS B 1 20 ? 24.096 13.247 99.778 1.00 20.52 20 LYS B O 1
ATOM 1280 N N . GLY B 1 21 ? 25.052 12.925 101.785 1.00 19.29 21 GLY B N 1
ATOM 1281 C CA . GLY B 1 21 ? 25.990 14.020 101.610 1.00 20.91 21 GLY B CA 1
ATOM 1282 C C . GLY B 1 21 ? 25.459 15.313 102.203 1.00 20.36 21 GLY B C 1
ATOM 1283 O O . GLY B 1 21 ? 26.098 16.363 102.105 1.00 20.50 21 GLY B O 1
ATOM 1284 N N . TYR B 1 22 ? 24.279 15.235 102.812 1.00 20.20 22 TYR B N 1
ATOM 1285 C CA . TYR B 1 22 ? 23.637 16.389 103.431 1.00 20.98 22 TYR B CA 1
ATOM 1286 C C . TYR B 1 22 ? 22.555 15.929 104.413 1.00 18.64 22 TYR B C 1
ATOM 1287 O O . TYR B 1 22 ? 22.033 14.819 104.302 1.00 17.81 22 TYR B O 1
ATOM 1296 N N . ALA B 1 23 ? 22.222 16.791 105.369 1.00 19.77 23 ALA B N 1
ATOM 1297 C CA . ALA B 1 23 ? 21.208 16.482 106.373 1.00 19.56 23 ALA B CA 1
ATOM 1298 C C . ALA B 1 23 ? 20.082 17.511 106.356 1.00 22.94 23 ALA B C 1
ATOM 1299 O O . ALA B 1 23 ? 20.113 18.493 107.096 1.00 23.12 23 ALA B O 1
ATOM 1301 N N . ARG B 1 24 ? 19.084 17.280 105.512 1.00 22.49 24 ARG B N 1
ATOM 1302 C CA . ARG B 1 24 ? 17.950 18.192 105.408 1.00 23.38 24 ARG B CA 1
ATOM 1303 C C . ARG B 1 24 ? 16.983 18.030 106.575 1.00 22.03 24 ARG B C 1
ATOM 1304 O O . ARG B 1 24 ? 16.764 16.923 107.062 1.00 19.71 24 ARG B O 1
ATOM 1312 N N . VAL B 1 25 ? 16.404 19.144 107.005 1.00 19.43 25 VAL B N 1
ATOM 1313 C CA . VAL B 1 25 ? 15.451 19.148 108.108 1.00 22.28 25 VAL B CA 1
ATOM 1314 C C . VAL B 1 25 ? 14.351 18.122 107.863 1.00 22.68 25 VAL B C 1
ATOM 1315 O O . VAL B 1 25 ? 13.978 17.377 108.766 1.00 21.04 25 VAL B O 1
ATOM 1319 N N . SER B 1 26 ? 13.843 18.073 106.635 1.00 24.10 26 SER B N 1
ATOM 1320 C CA . SER B 1 26 ? 12.780 17.136 106.294 1.00 23.45 26 SER B CA 1
ATOM 1321 C C . SER B 1 26 ? 13.203 15.684 106.516 1.00 23.56 26 SER B C 1
ATOM 1322 O O . SER B 1 26 ? 12.416 14.878 107.011 1.00 21.58 26 SER B O 1
ATOM 1325 N N . ASP B 1 27 ? 14.441 15.353 106.150 1.00 21.58 27 ASP B N 1
ATOM 1326 C CA . ASP B 1 27 ? 14.953 13.997 106.333 1.00 20.81 27 ASP B CA 1
ATOM 1327 C C . ASP B 1 27 ? 15.206 13.720 107.814 1.00 19.60 27 ASP B C 1
ATOM 1328 O O . ASP B 1 27 ? 15.013 12.600 108.288 1.00 20.63 27 ASP B O 1
ATOM 1333 N N . ILE B 1 28 ? 15.639 14.742 108.544 1.00 18.48 28 ILE B N 1
ATOM 1334 C CA . ILE B 1 28 ? 15.901 14.587 109.967 1.00 17.80 28 ILE B CA 1
ATOM 1335 C C . ILE B 1 28 ? 14.595 14.358 110.714 1.00 17.41 28 ILE B C 1
ATOM 1336 O O . ILE B 1 28 ? 14.501 13.467 111.548 1.00 20.61 28 ILE B O 1
ATOM 1341 N N . ALA B 1 29 ? 13.584 15.159 110.398 1.00 18.78 29 ALA B N 1
ATOM 1342 C CA . ALA B 1 29 ? 12.282 15.037 111.044 1.00 17.78 29 ALA B CA 1
ATOM 1343 C C . ALA B 1 29 ? 11.643 13.669 110.806 1.00 18.32 29 ALA B C 1
ATOM 1344 O O . ALA B 1 29 ? 11.121 13.057 111.730 1.00 18.28 29 ALA B O 1
ATOM 1346 N N . GLU B 1 30 ? 11.694 13.184 109.571 1.00 20.93 30 GLU B N 1
ATOM 1347 C CA . GLU B 1 30 ? 11.098 11.891 109.249 1.00 21.63 30 GLU B CA 1
ATOM 1348 C C . GLU B 1 30 ? 11.800 10.725 109.942 1.00 21.80 30 GLU B C 1
ATOM 1349 O O . GLU B 1 30 ? 11.151 9.786 110.399 1.00 19.45 30 GLU B O 1
ATOM 1355 N N . ALA B 1 31 ? 13.125 10.781 110.018 1.00 19.45 31 ALA B N 1
ATOM 1356 C CA . ALA B 1 31 ? 13.878 9.703 110.647 1.00 20.45 31 ALA B CA 1
ATOM 1357 C C . ALA B 1 31 ? 13.736 9.654 112.167 1.00 19.37 31 ALA B C 1
ATOM 1358 O O . ALA B 1 31 ? 13.775 8.578 112.764 1.00 21.26 31 ALA B O 1
ATOM 1360 N N . LEU B 1 32 ? 13.562 10.812 112.794 1.00 18.87 32 LEU B N 1
ATOM 1361 C CA . LEU B 1 32 ? 13.436 10.871 114.245 1.00 18.88 32 LEU B CA 1
ATOM 1362 C C . LEU B 1 32 ? 12.004 10.885 114.755 1.00 17.73 32 LEU B C 1
ATOM 1363 O O . LEU B 1 32 ? 11.778 10.833 115.961 1.00 18.90 32 LEU B O 1
ATOM 1368 N N . ALA B 1 33 ? 11.041 10.941 113.842 1.00 19.31 33 ALA B N 1
ATOM 1369 C CA . ALA B 1 33 ? 9.633 10.998 114.228 1.00 18.81 33 ALA B CA 1
ATOM 1370 C C . ALA B 1 33 ? 9.397 12.247 115.079 1.00 16.73 33 ALA B C 1
ATOM 1371 O O . ALA B 1 33 ? 8.830 12.189 116.172 1.00 17.73 33 ALA B O 1
ATOM 1373 N N . VAL B 1 34 ? 9.860 13.378 114.566 1.00 17.77 34 VAL B N 1
ATOM 1374 C CA . VAL B 1 34 ? 9.702 14.670 115.224 1.00 17.95 34 VAL B CA 1
ATOM 1375 C C . VAL B 1 34 ? 9.233 15.628 114.130 1.00 18.39 34 VAL B C 1
ATOM 1376 O O . VAL B 1 34 ? 9.603 15.467 112.965 1.00 17.57 34 VAL B O 1
ATOM 1380 N N . HIS B 1 35 ? 8.415 16.613 114.487 1.00 19.19 35 HIS B N 1
ATOM 1381 C CA . HIS B 1 35 ? 7.944 17.567 113.490 1.00 19.73 35 HIS B CA 1
ATOM 1382 C C . HIS B 1 35 ? 9.092 18.490 113.095 1.00 21.06 35 HIS B C 1
ATOM 1383 O O . HIS B 1 35 ? 9.915 18.879 113.934 1.00 20.73 35 HIS B O 1
ATOM 1390 N N . PRO B 1 36 ? 9.158 18.865 111.808 1.00 20.59 36 PRO B N 1
ATOM 1391 C CA . PRO B 1 36 ? 10.224 19.747 111.323 1.00 19.93 36 PRO B CA 1
ATOM 1392 C C . PRO B 1 36 ? 10.417 21.004 112.164 1.00 19.19 36 PRO B C 1
ATOM 1393 O O . PRO B 1 36 ? 11.523 21.535 112.252 1.00 18.32 36 PRO B O 1
ATOM 1397 N N . SER B 1 37 ? 9.347 21.470 112.798 1.00 19.01 37 SER B N 1
ATOM 1398 C CA . SER B 1 37 ? 9.427 22.667 113.633 1.00 21.90 37 SER B CA 1
ATOM 1399 C C . SER B 1 37 ? 10.379 22.443 114.806 1.00 21.69 37 SER B C 1
ATOM 1400 O O . SER B 1 37 ? 11.167 23.322 115.166 1.00 21.50 37 SER B O 1
ATOM 1403 N N . SER B 1 38 ? 10.295 21.265 115.410 1.00 22.67 38 SER B N 1
ATOM 1404 C CA . SER B 1 38 ? 11.156 20.938 116.536 1.00 23.13 38 SER B CA 1
ATOM 1405 C C . SER B 1 38 ? 12.587 20.695 116.066 1.00 22.79 38 SER B C 1
ATOM 1406 O O . SER B 1 38 ? 13.538 21.024 116.768 1.00 23.20 38 SER B O 1
ATOM 1409 N N . VAL B 1 39 ? 12.738 20.119 114.877 1.00 23.93 39 VAL B N 1
ATOM 1410 C CA . VAL B 1 39 ? 14.072 19.875 114.339 1.00 22.84 39 VAL B CA 1
ATOM 1411 C C . VAL B 1 39 ? 14.773 21.218 114.225 1.00 22.85 39 VAL B C 1
ATOM 1412 O O . VAL B 1 39 ? 15.860 21.408 114.762 1.00 21.60 39 VAL B O 1
ATOM 1416 N N . THR B 1 40 ? 14.128 22.151 113.529 1.00 22.59 40 THR B N 1
ATOM 1417 C CA . THR B 1 40 ? 14.671 23.491 113.329 1.00 21.89 40 THR B CA 1
ATOM 1418 C C . THR B 1 40 ? 15.187 24.110 114.629 1.00 22.38 40 THR B C 1
ATOM 1419 O O . THR B 1 40 ? 16.270 24.698 114.656 1.00 21.90 40 THR B O 1
ATOM 1423 N N . LYS B 1 41 ? 14.419 23.969 115.705 1.00 22.77 41 LYS B N 1
ATOM 1424 C CA . LYS B 1 41 ? 14.817 24.514 116.995 1.00 21.44 41 LYS B CA 1
ATOM 1425 C C . LYS B 1 41 ? 16.074 23.818 117.535 1.00 21.58 41 LYS B C 1
ATOM 1426 O O . LYS B 1 41 ? 16.969 24.469 118.073 1.00 21.55 41 LYS B O 1
ATOM 1432 N N . MET B 1 42 ? 16.137 22.498 117.395 1.00 19.82 42 MET B N 1
ATOM 1433 C CA . MET B 1 42 ? 17.294 21.745 117.874 1.00 19.76 42 MET B CA 1
ATOM 1434 C C . MET B 1 42 ? 18.521 22.035 117.016 1.00 18.26 42 MET B C 1
ATOM 1435 O O . MET B 1 42 ? 19.629 22.160 117.529 1.00 16.78 42 MET B O 1
ATOM 1440 N N . VAL B 1 43 ? 18.328 22.138 115.706 1.00 16.49 43 VAL B N 1
ATOM 1441 C CA . VAL B 1 43 ? 19.457 22.416 114.829 1.00 18.83 43 VAL B CA 1
ATOM 1442 C C . VAL B 1 43 ? 20.035 23.802 115.111 1.00 19.36 43 VAL B C 1
ATOM 1443 O O . VAL B 1 43 ? 21.247 23.986 115.066 1.00 19.77 43 VAL B O 1
ATOM 1447 N N . GLN B 1 44 ? 19.176 24.773 115.411 1.00 19.76 44 GLN B N 1
ATOM 1448 C CA . GLN B 1 44 ? 19.647 26.125 115.703 1.00 21.90 44 GLN B CA 1
ATOM 1449 C C . GLN B 1 44 ? 20.534 26.094 116.941 1.00 21.99 44 GLN B C 1
ATOM 1450 O O . GLN B 1 44 ? 21.521 26.824 117.031 1.00 21.30 44 GLN B O 1
ATOM 1456 N N . LYS B 1 45 ? 20.168 25.239 117.889 1.00 20.54 45 LYS B N 1
ATOM 1457 C CA . LYS B 1 45 ? 20.911 25.088 119.131 1.00 21.08 45 LYS B CA 1
ATOM 1458 C C . LYS B 1 45 ? 22.257 24.400 118.877 1.00 19.31 45 LYS B C 1
ATOM 1459 O O . LYS B 1 45 ? 23.290 24.863 119.357 1.00 18.29 45 LYS B O 1
ATOM 1465 N N . LEU B 1 46 ? 22.246 23.320 118.099 1.00 18.51 46 LEU B N 1
ATOM 1466 C CA . LEU B 1 46 ? 23.468 22.583 117.784 1.00 18.55 46 LEU B CA 1
ATOM 1467 C C . LEU B 1 46 ? 24.445 23.443 116.989 1.00 18.67 46 LEU B C 1
ATOM 1468 O O . LEU B 1 46 ? 25.657 23.280 117.109 1.00 18.32 46 LEU B O 1
ATOM 1473 N N . ASP B 1 47 ? 23.902 24.340 116.166 1.00 18.15 47 ASP B N 1
ATOM 1474 C CA . ASP B 1 47 ? 24.695 25.258 115.355 1.00 20.54 47 ASP B CA 1
ATOM 1475 C C . ASP B 1 47 ? 25.368 26.241 116.317 1.00 21.84 47 ASP B C 1
ATOM 1476 O O . ASP B 1 47 ? 26.568 26.508 116.218 1.00 22.70 47 ASP B O 1
ATOM 1481 N N . LYS B 1 48 ? 24.589 26.764 117.259 1.00 22.50 48 LYS B N 1
ATOM 1482 C CA . LYS B 1 48 ? 25.105 27.705 118.247 1.00 24.36 48 LYS B CA 1
ATOM 1483 C C . LYS B 1 48 ? 26.131 27.041 119.158 1.00 24.01 48 LYS B C 1
ATOM 1484 O O . LYS B 1 48 ? 27.136 27.655 119.514 1.00 24.70 48 LYS B O 1
ATOM 1490 N N . ASP B 1 49 ? 25.866 25.792 119.539 1.00 24.10 49 ASP B N 1
ATOM 1491 C CA . ASP B 1 49 ? 26.761 25.037 120.420 1.00 24.45 49 ASP B CA 1
ATOM 1492 C C . ASP B 1 49 ? 27.979 24.486 119.675 1.00 22.53 49 ASP B C 1
ATOM 1493 O O . ASP B 1 49 ? 28.807 23.780 120.251 1.00 20.83 49 ASP B O 1
ATOM 1498 N N . GLU B 1 50 ? 28.065 24.810 118.390 1.00 22.76 50 GLU B N 1
ATOM 1499 C CA . GLU B 1 50 ? 29.169 24.398 117.523 1.00 21.67 50 GLU B CA 1
ATOM 1500 C C . GLU B 1 50 ? 29.276 22.915 117.163 1.00 20.23 50 GLU B C 1
ATOM 1501 O O . GLU B 1 50 ? 30.371 22.419 116.894 1.00 17.25 50 GLU B O 1
ATOM 1507 N N . TYR B 1 51 ? 28.148 22.207 117.149 1.00 15.71 51 TYR B N 1
ATOM 1508 C CA . TYR B 1 51 ? 28.161 20.800 116.765 1.00 16.76 51 TYR B CA 1
ATOM 1509 C C . TYR B 1 51 ? 27.840 20.738 115.276 1.00 15.82 51 TYR B C 1
ATOM 1510 O O . TYR B 1 51 ? 28.173 19.766 114.599 1.00 13.63 51 TYR B O 1
ATOM 1519 N N . LEU B 1 52 ? 27.170 21.790 114.799 1.00 15.99 52 LEU B N 1
ATOM 1520 C CA . LEU B 1 52 ? 26.772 21.934 113.405 1.00 16.86 52 LEU B CA 1
ATOM 1521 C C . LEU B 1 52 ? 27.222 23.299 112.907 1.00 17.83 52 LEU B C 1
ATOM 1522 O O . LEU B 1 52 ? 27.458 24.212 113.702 1.00 17.65 52 LEU B O 1
ATOM 1527 N N . ILE B 1 53 ? 27.337 23.424 111.591 1.00 17.80 53 ILE B N 1
ATOM 1528 C CA . ILE B 1 53 ? 27.752 24.669 110.966 1.00 17.81 53 ILE B CA 1
ATOM 1529 C C . ILE B 1 53 ? 27.244 24.693 109.529 1.00 18.87 53 ILE B C 1
ATOM 1530 O O . ILE B 1 53 ? 27.103 23.649 108.898 1.00 19.08 53 ILE B O 1
ATOM 1535 N N . TYR B 1 54 ? 26.938 25.883 109.023 1.00 19.28 54 TYR B N 1
ATOM 1536 C CA . TYR B 1 54 ? 26.441 26.009 107.660 1.00 18.65 54 TYR B CA 1
ATOM 1537 C C . TYR B 1 54 ? 27.592 26.047 106.663 1.00 17.79 54 TYR B C 1
ATOM 1538 O O . TYR B 1 54 ? 28.550 26.793 106.844 1.00 17.00 54 TYR B O 1
ATOM 1547 N N . GLU B 1 55 ? 27.493 25.246 105.606 1.00 18.24 55 GLU B N 1
ATOM 1548 C CA . GLU B 1 55 ? 28.526 25.225 104.577 1.00 16.20 55 GLU B CA 1
ATOM 1549 C C . GLU B 1 55 ? 27.921 25.530 103.210 1.00 16.79 55 GLU B C 1
ATOM 1550 O O . GLU B 1 55 ? 26.804 25.109 102.906 1.00 16.29 55 GLU B O 1
ATOM 1556 N N . LYS B 1 56 ? 28.657 26.272 102.390 1.00 16.14 56 LYS B N 1
ATOM 1557 C CA . LYS B 1 56 ? 28.173 26.610 101.056 1.00 16.55 56 LYS B CA 1
ATOM 1558 C C . LYS B 1 56 ? 27.782 25.344 100.286 1.00 16.61 56 LYS B C 1
ATOM 1559 O O . LYS B 1 56 ? 28.498 24.346 100.330 1.00 14.71 56 LYS B O 1
ATOM 1565 N N . TYR B 1 57 ? 26.646 25.408 99.590 1.00 16.15 57 TYR B N 1
ATOM 1566 C CA . TYR B 1 57 ? 26.135 24.306 98.780 1.00 19.49 57 TYR B CA 1
ATOM 1567 C C . TYR B 1 57 ? 25.643 23.092 99.572 1.00 21.48 57 TYR B C 1
ATOM 1568 O O . TYR B 1 57 ? 24.612 22.502 99.244 1.00 21.48 57 TYR B O 1
ATOM 1577 N N . ARG B 1 58 ? 26.377 22.725 100.615 1.00 22.82 58 ARG B N 1
ATOM 1578 C CA . ARG B 1 58 ? 26.023 21.561 101.417 1.00 23.50 58 ARG B CA 1
ATOM 1579 C C . ARG B 1 58 ? 25.013 21.831 102.524 1.00 23.48 58 ARG B C 1
ATOM 1580 O O . ARG B 1 58 ? 24.334 20.916 102.988 1.00 24.49 58 ARG B O 1
ATOM 1588 N N . GLY B 1 59 ? 24.911 23.085 102.943 1.00 22.08 59 GLY B N 1
ATOM 1589 C CA . GLY B 1 59 ? 23.969 23.427 103.992 1.00 21.74 59 GLY B CA 1
ATOM 1590 C C . GLY B 1 59 ? 24.466 23.102 105.389 1.00 21.83 59 GLY B C 1
ATOM 1591 O O . GLY B 1 59 ? 25.627 23.337 105.723 1.00 21.52 59 GLY B O 1
ATOM 1592 N N . LEU B 1 60 ? 23.574 22.552 106.203 1.00 21.71 60 LEU B N 1
ATOM 1593 C CA . LEU B 1 60 ? 23.876 22.188 107.578 1.00 23.20 60 LEU B CA 1
ATOM 1594 C C . LEU B 1 60 ? 24.791 20.970 107.654 1.00 22.26 60 LEU B C 1
ATOM 1595 O O . LEU B 1 60 ? 24.390 19.865 107.289 1.00 23.05 60 LEU B O 1
ATOM 1600 N N . VAL B 1 61 ? 26.019 21.160 108.129 1.00 20.19 61 VAL B N 1
ATOM 1601 C CA . VAL B 1 61 ? 26.939 20.029 108.235 1.00 17.49 61 VAL B CA 1
ATOM 1602 C C . VAL B 1 61 ? 27.561 19.934 109.627 1.00 15.69 61 VAL B C 1
ATOM 1603 O O . VAL B 1 61 ? 27.506 20.878 110.416 1.00 16.28 61 VAL B O 1
ATOM 1607 N N . LEU B 1 62 ? 28.132 18.777 109.934 1.00 14.34 62 LEU B N 1
ATOM 1608 C CA . LEU B 1 62 ? 28.772 18.575 111.222 1.00 14.63 62 LEU B CA 1
ATOM 1609 C C . LEU B 1 62 ? 30.133 19.267 111.278 1.00 14.32 62 LEU B C 1
ATOM 1610 O O . LEU B 1 62 ? 30.883 19.282 110.298 1.00 13.82 62 LEU B O 1
ATOM 1615 N N . THR B 1 63 ? 30.442 19.863 112.423 1.00 15.04 63 THR B N 1
ATOM 1616 C CA . THR B 1 63 ? 31.735 20.505 112.609 1.00 14.27 63 THR B CA 1
ATOM 1617 C C . THR B 1 63 ? 32.694 19.370 112.943 1.00 15.27 63 THR B C 1
ATOM 1618 O O . THR B 1 63 ? 32.294 18.202 112.942 1.00 15.10 63 THR B O 1
ATOM 1622 N N . SER B 1 64 ? 33.952 19.696 113.220 1.00 13.99 64 SER B N 1
ATOM 1623 C CA . SER B 1 64 ? 34.898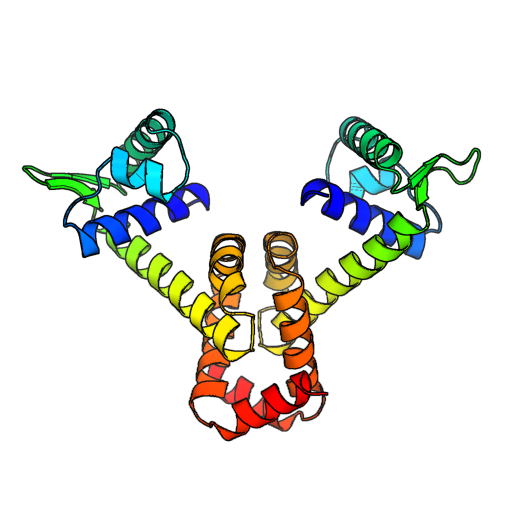 18.647 113.570 1.00 14.95 64 SER B CA 1
ATOM 1624 C C . SER B 1 64 ? 34.441 18.004 114.880 1.00 14.05 64 SER B C 1
ATOM 1625 O O . SER B 1 64 ? 34.496 16.788 115.034 1.00 14.14 64 SER B O 1
ATOM 1628 N N . LYS B 1 65 ? 33.971 18.824 115.814 1.00 15.12 65 LYS B N 1
ATOM 1629 C CA . LYS B 1 65 ? 33.490 18.304 117.089 1.00 16.12 65 LYS B CA 1
ATOM 1630 C C . LYS B 1 65 ? 32.297 17.370 116.871 1.00 15.15 65 LYS B C 1
ATOM 1631 O O . LYS B 1 65 ? 32.224 16.293 117.457 1.00 14.36 65 LYS B O 1
ATOM 1637 N N . GLY B 1 66 ? 31.371 17.792 116.015 1.00 13.75 66 GLY B N 1
ATOM 1638 C CA . GLY B 1 66 ? 30.185 16.994 115.754 1.00 13.37 66 GLY B CA 1
ATOM 1639 C C . GLY B 1 66 ? 30.449 15.680 115.046 1.00 12.76 66 GLY B C 1
ATOM 1640 O O . GLY B 1 66 ? 29.860 14.653 115.388 1.00 13.81 66 GLY B O 1
ATOM 1641 N N . LYS B 1 67 ? 31.331 15.696 114.054 1.00 14.53 67 LYS B N 1
ATOM 1642 C CA . LYS B 1 67 ? 31.630 14.475 113.328 1.00 13.83 67 LYS B CA 1
ATOM 1643 C C . LYS B 1 67 ? 32.333 13.451 114.216 1.00 13.78 67 LYS B C 1
ATOM 1644 O O . LYS B 1 67 ? 32.081 12.262 114.095 1.00 12.21 67 LYS B O 1
ATOM 1650 N N . LYS B 1 68 ? 33.224 13.912 115.091 1.00 14.00 68 LYS B N 1
ATOM 1651 C CA . LYS B 1 68 ? 33.938 12.999 115.986 1.00 15.91 68 LYS B CA 1
ATOM 1652 C C . LYS B 1 68 ? 32.927 12.285 116.883 1.00 13.19 68 LYS B C 1
ATOM 1653 O O . LYS B 1 68 ? 33.000 11.079 117.086 1.00 14.13 68 LYS B O 1
ATOM 1659 N N . ILE B 1 69 ? 31.987 13.055 117.422 1.00 14.95 69 ILE B N 1
ATOM 1660 C CA . ILE B 1 69 ? 30.939 12.524 118.290 1.00 13.21 69 ILE B CA 1
ATOM 1661 C C . ILE B 1 69 ? 30.030 11.577 117.506 1.00 14.30 69 ILE B C 1
ATOM 1662 O O . ILE B 1 69 ? 29.728 10.473 117.957 1.00 12.69 69 ILE B O 1
ATOM 1667 N N . GLY B 1 70 ? 29.602 12.015 116.326 1.00 13.67 70 GLY B N 1
ATOM 1668 C CA . GLY B 1 70 ? 28.744 11.186 115.500 1.00 11.34 70 GLY B CA 1
ATOM 1669 C C . GLY B 1 70 ? 29.343 9.817 115.233 1.00 10.47 70 GLY B C 1
ATOM 1670 O O . GLY B 1 70 ? 28.640 8.807 115.285 1.00 11.19 70 GLY B O 1
ATOM 1671 N N . LYS B 1 71 ? 30.641 9.775 114.946 1.00 10.98 71 LYS B N 1
ATOM 1672 C CA . LYS B 1 71 ? 31.299 8.507 114.676 1.00 12.32 71 LYS B CA 1
ATOM 1673 C C . LYS B 1 71 ? 31.168 7.566 115.876 1.00 11.50 71 LYS B C 1
ATOM 1674 O O . LYS B 1 71 ? 30.950 6.373 115.703 1.00 11.37 71 LYS B O 1
ATOM 1680 N N . ARG B 1 72 ? 31.292 8.116 117.085 1.00 10.67 72 ARG B N 1
ATOM 1681 C CA . ARG B 1 72 ? 31.198 7.323 118.318 1.00 11.19 72 ARG B CA 1
ATOM 1682 C C . ARG B 1 72 ? 29.789 6.789 118.526 1.00 11.89 72 ARG B C 1
ATOM 1683 O O . ARG B 1 72 ? 2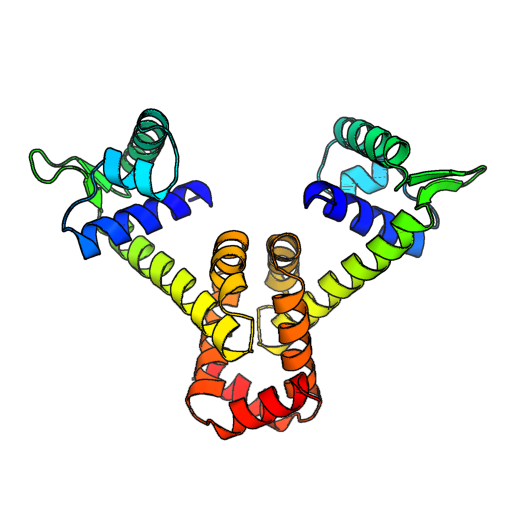9.597 5.635 118.908 1.00 10.75 72 ARG B O 1
ATOM 1691 N N . LEU B 1 73 ? 28.801 7.644 118.274 1.00 9.78 73 LEU B N 1
ATOM 1692 C CA . LEU B 1 73 ? 27.414 7.259 118.457 1.00 10.32 73 LEU B CA 1
ATOM 1693 C C . LEU B 1 73 ? 26.996 6.137 117.516 1.00 11.40 73 LEU B C 1
ATOM 1694 O O . LEU B 1 73 ? 26.238 5.253 117.910 1.00 11.79 73 LEU B O 1
ATOM 1699 N N . VAL B 1 74 ? 27.477 6.175 116.272 1.00 11.84 74 VAL B N 1
ATOM 1700 C CA . VAL B 1 74 ? 27.149 5.129 115.306 1.00 11.52 74 VAL B CA 1
ATOM 1701 C C . VAL B 1 74 ? 27.853 3.835 115.723 1.00 11.96 74 VAL B C 1
ATOM 1702 O O . VAL B 1 74 ? 27.299 2.739 115.590 1.00 14.37 74 VAL B O 1
ATOM 1706 N N . TYR B 1 75 ? 29.081 3.961 116.220 1.00 11.06 75 TYR B N 1
ATOM 1707 C CA . TYR B 1 75 ? 29.815 2.790 116.677 1.00 12.91 75 TYR B CA 1
ATOM 1708 C C . TYR B 1 75 ? 29.003 2.109 117.781 1.00 13.47 75 TYR B C 1
ATOM 1709 O O . TYR B 1 75 ? 28.786 0.900 117.754 1.00 14.41 75 TYR B O 1
ATOM 1718 N N . ARG B 1 76 ? 28.552 2.910 118.741 1.00 12.86 76 ARG B N 1
ATOM 1719 C CA . ARG B 1 76 ? 27.778 2.417 119.875 1.00 13.16 76 ARG B CA 1
ATOM 1720 C C . ARG B 1 76 ? 26.490 1.722 119.442 1.00 12.80 76 ARG B C 1
ATOM 1721 O O . ARG B 1 76 ? 26.141 0.669 119.973 1.00 12.59 76 ARG B O 1
ATOM 1729 N N . HIS B 1 77 ? 25.790 2.312 118.477 1.00 10.88 77 HIS B N 1
ATOM 1730 C CA . HIS B 1 77 ? 24.543 1.732 117.986 1.00 11.74 77 HIS B CA 1
ATOM 1731 C C . HIS B 1 77 ? 24.796 0.373 117.338 1.00 11.08 77 HIS B C 1
ATOM 1732 O O . HIS B 1 77 ? 24.094 -0.602 117.616 1.00 11.07 77 HIS B O 1
ATOM 1739 N N . GLU B 1 78 ? 25.799 0.318 116.469 1.00 12.05 78 GLU B N 1
ATOM 1740 C CA . GLU B 1 78 ? 26.143 -0.912 115.769 1.00 13.41 78 GLU B CA 1
ATOM 1741 C C . GLU B 1 78 ? 26.593 -2.027 116.708 1.00 11.74 78 GLU B C 1
ATOM 1742 O O . GLU B 1 78 ? 26.231 -3.192 116.518 1.00 11.15 78 GLU B O 1
ATOM 1748 N N . LEU B 1 79 ? 27.378 -1.671 117.720 1.00 12.83 79 LEU B N 1
ATOM 1749 C CA . LEU B 1 79 ? 27.863 -2.671 118.672 1.00 11.14 79 LEU B CA 1
ATOM 1750 C C . LEU B 1 79 ? 26.686 -3.243 119.453 1.00 13.18 79 LEU B C 1
ATOM 1751 O O . LEU B 1 79 ? 26.627 -4.449 119.720 1.00 15.29 79 LEU B O 1
ATOM 1756 N N . LEU B 1 80 ? 25.742 -2.380 119.811 1.00 13.12 80 LEU B N 1
ATOM 1757 C CA . LEU B 1 80 ? 24.573 -2.831 120.552 1.00 13.68 80 LEU B CA 1
ATOM 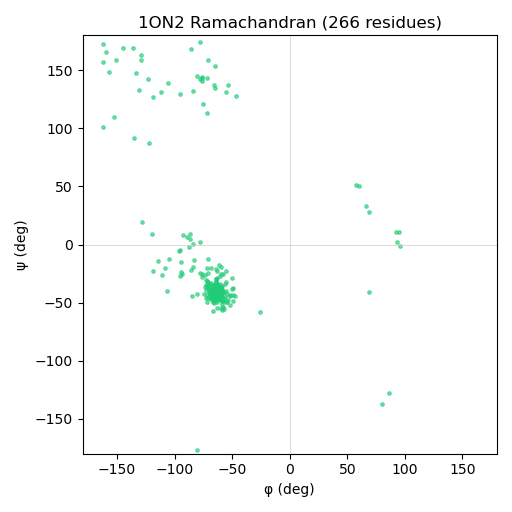1758 C C . LEU B 1 80 ? 23.696 -3.742 119.692 1.00 14.47 80 LEU B C 1
ATOM 1759 O O . LEU B 1 80 ? 23.137 -4.710 120.196 1.00 12.86 80 LEU B O 1
ATOM 1764 N N . GLU B 1 81 ? 23.574 -3.445 118.398 1.00 16.00 81 GLU B N 1
ATOM 1765 C CA . GLU B 1 81 ? 22.772 -4.313 117.532 1.00 15.10 81 GLU B CA 1
ATOM 1766 C C . GLU B 1 81 ? 23.459 -5.683 117.463 1.00 15.13 81 GLU B C 1
ATOM 1767 O O . GLU B 1 81 ? 22.808 -6.728 117.562 1.00 13.11 81 GLU B O 1
ATOM 1773 N N . GLN B 1 82 ? 24.783 -5.671 117.300 1.00 13.18 82 GLN B N 1
ATOM 1774 C CA . GLN B 1 82 ? 25.555 -6.912 117.219 1.00 12.42 82 GLN B CA 1
ATOM 1775 C C . GLN B 1 82 ? 25.389 -7.742 118.491 1.00 12.04 82 GLN B C 1
ATOM 1776 O O . GLN B 1 82 ? 25.234 -8.960 118.437 1.00 12.07 82 GLN B O 1
ATOM 1782 N N . PHE B 1 83 ? 25.423 -7.068 119.633 1.00 13.52 83 PHE B N 1
ATOM 1783 C CA . PHE B 1 83 ? 25.275 -7.708 120.936 1.00 13.79 83 PHE B CA 1
ATOM 1784 C C . PHE B 1 83 ? 23.943 -8.456 121.062 1.00 13.81 83 PHE B C 1
ATOM 1785 O O . PHE B 1 83 ? 23.915 -9.658 121.341 1.00 13.61 83 PHE B O 1
ATOM 1793 N N . LEU B 1 84 ? 22.841 -7.748 120.849 1.00 13.79 84 LEU B N 1
ATOM 1794 C CA . LEU B 1 84 ? 21.526 -8.371 120.965 1.00 12.59 84 LEU B CA 1
ATOM 1795 C C . LEU B 1 84 ? 21.344 -9.500 119.949 1.00 12.22 84 LEU B C 1
ATOM 1796 O O . LEU B 1 84 ? 20.699 -10.503 120.241 1.00 14.28 84 LEU B O 1
ATOM 1801 N N . ARG B 1 85 ? 21.919 -9.347 118.761 1.00 15.33 85 ARG B N 1
ATOM 1802 C CA . ARG B 1 85 ? 21.785 -10.382 117.745 1.00 16.89 85 ARG B CA 1
ATOM 1803 C C . ARG B 1 85 ? 22.561 -11.623 118.182 1.00 17.70 85 ARG B C 1
ATOM 1804 O O . ARG B 1 85 ? 22.080 -12.751 118.048 1.00 18.41 85 ARG B O 1
ATOM 1812 N N . ILE B 1 86 ? 23.755 -11.406 118.725 1.00 16.30 86 ILE B N 1
ATOM 1813 C CA . ILE B 1 86 ? 24.595 -12.505 119.198 1.00 16.96 86 ILE B CA 1
ATOM 1814 C C . ILE B 1 86 ? 23.950 -13.304 120.331 1.00 17.00 86 ILE B C 1
ATOM 1815 O O . ILE B 1 86 ? 24.082 -14.525 120.375 1.00 16.99 86 ILE B O 1
ATOM 1820 N N . ILE B 1 87 ? 23.245 -12.643 121.244 1.00 16.64 87 ILE B N 1
ATOM 1821 C CA . ILE B 1 87 ? 22.637 -13.402 122.324 1.00 17.18 87 ILE B CA 1
ATOM 1822 C C . ILE B 1 87 ? 21.264 -13.972 122.004 1.00 18.76 87 ILE B C 1
ATOM 1823 O O . ILE B 1 87 ? 20.588 -14.469 122.896 1.00 19.29 87 ILE B O 1
ATOM 1828 N N . GLY B 1 88 ? 20.849 -13.888 120.740 1.00 19.04 88 GLY B N 1
ATOM 1829 C CA . GLY B 1 88 ? 19.579 -14.474 120.333 1.00 18.76 88 GLY B CA 1
ATOM 1830 C C . GLY B 1 88 ? 18.283 -13.682 120.319 1.00 18.09 88 GLY B C 1
ATOM 1831 O O . GLY B 1 88 ? 17.209 -14.274 120.172 1.00 17.85 88 GLY B O 1
ATOM 1832 N N . VAL B 1 89 ? 18.358 -12.366 120.476 1.00 17.58 89 VAL B N 1
ATOM 1833 C CA . VAL B 1 89 ? 17.154 -11.538 120.462 1.00 16.59 89 VAL B CA 1
ATOM 1834 C C . VAL B 1 89 ? 16.469 -11.571 119.093 1.00 17.86 89 VAL B C 1
ATOM 1835 O O . VAL B 1 89 ? 17.127 -11.458 118.059 1.00 15.32 89 VAL B O 1
ATOM 1839 N N . ASP B 1 90 ? 15.147 -11.725 119.095 1.00 18.29 90 ASP B N 1
ATOM 1840 C CA . ASP B 1 90 ? 14.369 -11.753 117.858 1.00 20.76 90 ASP B CA 1
ATOM 1841 C C . ASP B 1 90 ? 14.807 -10.592 116.972 1.00 20.83 90 ASP B C 1
ATOM 1842 O O . ASP B 1 90 ? 14.839 -9.443 117.420 1.00 18.22 90 ASP B O 1
ATOM 1847 N N . GLU B 1 91 ? 15.140 -10.895 115.719 1.00 20.29 91 GLU B N 1
ATOM 1848 C CA . GLU B 1 91 ? 15.608 -9.880 114.780 1.00 22.41 91 GLU B CA 1
ATOM 1849 C C . GLU B 1 91 ? 14.710 -8.651 114.720 1.00 23.01 91 GLU B C 1
ATOM 1850 O O . GLU B 1 91 ? 15.200 -7.529 114.613 1.00 21.44 91 GLU B O 1
ATOM 1856 N N . GLU B 1 92 ? 13.400 -8.872 114.795 1.00 24.47 92 GLU B N 1
ATOM 1857 C CA . GLU B 1 92 ? 12.421 -7.790 114.735 1.00 25.77 92 GLU B CA 1
ATOM 1858 C C . GLU B 1 92 ? 12.366 -6.889 115.969 1.00 24.30 92 GLU B C 1
ATOM 1859 O O . GLU B 1 92 ? 11.746 -5.821 115.937 1.00 23.66 92 GLU B O 1
ATOM 1865 N N . LYS B 1 93 ? 13.004 -7.309 117.055 1.00 21.37 93 LYS B N 1
ATOM 1866 C CA . LYS B 1 93 ? 12.998 -6.510 118.276 1.00 21.04 93 LYS B CA 1
ATOM 1867 C C . LYS B 1 93 ? 14.306 -5.776 118.560 1.00 19.01 93 LYS B C 1
ATOM 1868 O O . LYS B 1 93 ? 14.347 -4.893 119.412 1.00 18.60 93 LYS B O 1
ATOM 1874 N N . ILE B 1 94 ? 15.365 -6.121 117.837 1.00 18.86 94 ILE B N 1
ATOM 1875 C CA . ILE B 1 94 ? 16.663 -5.505 118.080 1.00 17.53 94 ILE B CA 1
ATOM 1876 C C . ILE B 1 94 ? 16.713 -3.987 117.969 1.00 17.28 94 ILE B C 1
ATOM 1877 O O . ILE B 1 94 ? 17.118 -3.305 118.910 1.00 16.45 94 ILE B O 1
ATOM 1882 N N . TYR B 1 95 ? 16.294 -3.459 116.825 1.00 17.90 95 TYR B N 1
ATOM 1883 C CA . TYR B 1 95 ? 16.344 -2.019 116.604 1.00 19.64 95 TYR B CA 1
ATOM 1884 C C . TYR B 1 95 ? 15.666 -1.159 117.670 1.00 20.04 95 TYR B C 1
ATOM 1885 O O . TYR B 1 95 ? 16.240 -0.166 118.127 1.00 20.94 95 TYR B O 1
ATOM 1894 N N . ASN B 1 96 ? 14.444 -1.522 118.053 1.00 21.13 96 ASN B N 1
ATOM 1895 C CA . ASN B 1 96 ? 13.703 -0.770 119.066 1.00 20.77 96 ASN B CA 1
ATOM 1896 C C . ASN B 1 96 ? 14.437 -0.752 120.400 1.00 19.14 96 ASN B C 1
ATOM 1897 O O . ASN B 1 96 ? 14.476 0.267 121.089 1.00 18.60 96 ASN B O 1
ATOM 1902 N N . ASP B 1 97 ? 15.001 -1.894 120.767 1.00 16.92 97 ASP B N 1
ATOM 1903 C CA . ASP B 1 97 ? 15.733 -2.003 122.017 1.00 16.13 97 ASP B CA 1
ATOM 1904 C C . ASP B 1 97 ? 16.998 -1.150 121.979 1.00 14.61 97 ASP B C 1
ATOM 1905 O O . ASP B 1 97 ? 17.255 -0.373 122.900 1.00 12.93 97 ASP B O 1
ATOM 1910 N N . VAL B 1 98 ? 17.784 -1.283 120.913 1.00 13.34 98 VAL B N 1
ATOM 1911 C CA . VAL B 1 98 ? 19.008 -0.495 120.794 1.00 14.98 98 VAL B CA 1
ATOM 1912 C C . VAL B 1 98 ? 18.675 0.992 120.894 1.00 14.43 98 VAL B C 1
ATOM 1913 O O . VAL B 1 98 ? 19.340 1.754 121.590 1.00 14.12 98 VAL B O 1
ATOM 1917 N N . GLU B 1 99 ? 17.630 1.391 120.183 1.00 15.80 99 GLU B N 1
ATOM 1918 C CA . GLU B 1 99 ? 17.171 2.771 120.153 1.00 18.65 99 GLU B CA 1
ATOM 1919 C C . GLU B 1 99 ? 16.807 3.265 121.550 1.00 16.41 99 GLU B C 1
ATOM 1920 O O . GLU B 1 99 ? 17.031 4.424 121.886 1.00 14.98 99 GLU B O 1
ATOM 1926 N N . GLY B 1 100 ? 16.248 2.372 122.359 1.00 16.87 100 GLY B N 1
ATOM 1927 C CA . GLY B 1 100 ? 15.828 2.750 123.697 1.00 16.38 100 GLY B CA 1
ATOM 1928 C C . GLY B 1 100 ? 16.866 2.735 124.794 1.00 16.66 100 GLY B C 1
ATOM 1929 O O . GLY B 1 100 ? 16.669 3.370 125.828 1.00 17.24 100 GLY B O 1
ATOM 1930 N N . ILE B 1 101 ? 17.973 2.025 124.588 1.00 15.18 101 ILE B N 1
ATOM 1931 C CA . ILE B 1 101 ? 19.000 1.944 125.619 1.00 15.26 101 ILE B CA 1
ATOM 1932 C C . ILE B 1 101 ? 20.317 2.663 125.314 1.00 14.51 101 ILE B C 1
ATOM 1933 O O . ILE B 1 101 ? 21.027 3.076 126.236 1.00 15.85 101 ILE B O 1
ATOM 1938 N N . GLU B 1 102 ? 20.633 2.826 124.031 1.00 15.74 102 GLU B N 1
ATOM 1939 C CA . GLU B 1 102 ? 21.897 3.447 123.629 1.00 13.92 102 GLU B CA 1
ATOM 1940 C C . GLU B 1 102 ? 22.270 4.773 124.290 1.00 15.07 102 GLU B C 1
ATOM 1941 O O . GLU B 1 102 ? 23.438 5.006 124.590 1.00 15.27 102 GLU B O 1
ATOM 1947 N N . HIS B 1 103 ? 21.291 5.633 124.541 1.00 17.34 103 HIS B N 1
ATOM 1948 C CA . HIS B 1 103 ? 21.573 6.937 125.139 1.00 18.29 103 HIS B CA 1
ATOM 1949 C C . HIS B 1 103 ? 21.592 6.929 126.658 1.00 19.48 103 HIS B C 1
ATOM 1950 O O . HIS B 1 103 ? 21.864 7.955 127.284 1.00 20.15 103 HIS B O 1
ATOM 1957 N N . HIS B 1 104 ? 21.321 5.773 127.252 1.00 18.33 104 HIS B N 1
ATOM 1958 C CA . HIS B 1 104 ? 21.265 5.678 128.701 1.00 20.09 104 HIS B CA 1
ATOM 1959 C C . HIS B 1 104 ? 22.255 4.720 129.335 1.00 20.59 104 HIS B C 1
ATOM 1960 O O . HIS B 1 104 ? 22.172 4.448 130.536 1.00 23.91 104 HIS B O 1
ATOM 1967 N N . LEU B 1 105 ? 23.185 4.207 128.538 1.00 18.07 105 LEU B N 1
ATOM 1968 C CA . LEU B 1 105 ? 24.204 3.295 129.048 1.00 17.08 105 LEU B CA 1
ATOM 1969 C C . LEU B 1 105 ? 25.537 4.025 129.134 1.00 15.98 105 LEU B C 1
ATOM 1970 O O . LEU B 1 105 ? 25.887 4.788 128.236 1.00 14.33 105 LEU B O 1
ATOM 1975 N N . SER B 1 106 ? 26.275 3.792 130.212 1.00 13.28 106 SER B N 1
ATOM 1976 C CA . SER B 1 106 ? 27.574 4.428 130.379 1.00 12.16 106 SER B CA 1
ATOM 1977 C C . SER B 1 106 ? 28.532 3.793 129.380 1.00 12.53 106 SER B C 1
ATOM 1978 O O . SER B 1 106 ? 28.291 2.676 128.882 1.00 11.66 106 SER B O 1
ATOM 1981 N N . TRP B 1 107 ? 29.611 4.498 129.064 1.00 13.82 107 TRP B N 1
ATOM 1982 C CA . TRP B 1 107 ? 30.571 3.936 128.132 1.00 13.60 107 TRP B CA 1
ATOM 1983 C C . TRP B 1 107 ? 31.273 2.743 128.767 1.00 13.11 107 TRP B C 1
ATOM 1984 O O . TRP B 1 107 ? 31.827 1.900 128.065 1.00 13.64 107 TRP B O 1
ATOM 1995 N N . ASN B 1 108 ? 31.236 2.661 130.093 1.00 14.31 108 ASN B N 1
ATOM 1996 C CA . ASN B 1 108 ? 31.831 1.521 130.792 1.00 14.42 108 ASN B CA 1
ATOM 1997 C C . ASN B 1 108 ? 31.068 0.263 130.372 1.00 15.24 108 ASN B C 1
ATOM 1998 O O . ASN B 1 108 ? 31.655 -0.767 130.011 1.00 14.07 108 ASN B O 1
ATOM 2003 N N . SER B 1 109 ? 29.744 0.347 130.439 1.00 13.07 109 SER B N 1
ATOM 2004 C CA . SER B 1 109 ? 28.900 -0.780 130.059 1.00 11.48 109 SER B CA 1
ATOM 2005 C C . SER B 1 109 ? 29.056 -1.088 128.569 1.00 13.19 109 SER B C 1
ATOM 2006 O O . SER B 1 109 ? 29.062 -2.254 128.172 1.00 13.60 109 SER B O 1
ATOM 2009 N N . ILE B 1 110 ? 29.192 -0.049 127.747 1.00 11.01 110 ILE B N 1
ATOM 2010 C CA . ILE B 1 110 ? 29.376 -0.257 126.312 1.00 12.53 110 ILE B CA 1
ATOM 2011 C C . ILE B 1 110 ? 30.670 -1.032 126.067 1.00 10.94 110 ILE B C 1
ATOM 2012 O O . ILE B 1 110 ? 30.680 -2.010 125.317 1.00 12.88 110 ILE B O 1
ATOM 2017 N N . ASP B 1 111 ? 31.757 -0.613 126.713 1.00 12.89 111 ASP B N 1
ATOM 2018 C CA . ASP B 1 111 ? 33.041 -1.300 126.523 1.00 12.75 111 ASP B CA 1
ATOM 2019 C C . ASP B 1 111 ? 33.000 -2.754 126.992 1.00 13.17 111 ASP B C 1
ATOM 2020 O O . ASP B 1 111 ? 33.618 -3.624 126.380 1.00 10.79 111 ASP B O 1
ATOM 2025 N N . ARG B 1 112 ? 32.269 -3.023 128.072 1.00 10.82 112 ARG B N 1
ATOM 2026 C CA . ARG B 1 112 ? 32.173 -4.383 128.585 1.00 9.95 112 ARG B CA 1
ATOM 2027 C C . ARG B 1 112 ? 31.307 -5.240 127.662 1.00 11.10 112 ARG B C 1
ATOM 2028 O O . ARG B 1 112 ? 31.514 -6.442 127.551 1.00 13.55 112 ARG B O 1
ATOM 2036 N N . ILE B 1 113 ? 30.331 -4.624 127.006 1.00 12.18 113 ILE B N 1
ATOM 2037 C CA . ILE B 1 113 ? 29.496 -5.359 126.070 1.00 11.56 113 ILE B CA 1
ATOM 2038 C C . ILE B 1 113 ? 30.387 -5.692 124.870 1.00 13.90 113 ILE B C 1
ATOM 2039 O O . ILE B 1 113 ? 30.247 -6.748 124.251 1.00 14.23 113 ILE B O 1
ATOM 2044 N N . GLY B 1 114 ? 31.307 -4.785 124.562 1.00 14.27 114 GLY B N 1
ATOM 2045 C CA . GLY B 1 114 ? 32.232 -5.004 123.463 1.00 13.60 114 GLY B CA 1
ATOM 2046 C C . GLY B 1 114 ? 33.099 -6.220 123.734 1.00 13.63 114 GLY B C 1
ATOM 2047 O O . GLY B 1 114 ? 33.400 -7.003 122.825 1.00 13.79 114 GLY B O 1
ATOM 2048 N N . ASP B 1 115 ? 33.497 -6.394 124.991 1.00 14.75 115 ASP B N 1
ATOM 2049 C CA . ASP B 1 115 ? 34.318 -7.541 125.353 1.00 15.52 115 ASP B CA 1
ATOM 2050 C C . ASP B 1 115 ? 33.502 -8.808 125.174 1.00 16.01 115 ASP B C 1
ATOM 2051 O O . ASP B 1 115 ? 34.006 -9.826 124.699 1.00 14.28 115 ASP B O 1
ATOM 2056 N N . LEU B 1 116 ? 32.231 -8.733 125.558 1.00 16.04 116 LEU B N 1
ATOM 2057 C CA . LEU B 1 116 ? 31.334 -9.874 125.451 1.00 16.06 116 LEU B CA 1
ATOM 2058 C C . LEU B 1 116 ? 31.154 -10.275 123.991 1.00 16.11 116 LEU B C 1
ATOM 2059 O O . LEU B 1 116 ? 31.187 -11.458 123.657 1.00 16.37 116 LEU B O 1
ATOM 2064 N N . VAL B 1 117 ? 30.972 -9.289 123.119 1.00 15.90 117 VAL B N 1
ATOM 2065 C CA . VAL B 1 117 ? 30.790 -9.567 121.702 1.00 17.09 117 VAL B CA 1
ATOM 2066 C C . VAL B 1 117 ? 31.981 -10.320 121.118 1.00 18.76 117 VAL B C 1
ATOM 2067 O O . VAL B 1 117 ? 31.805 -11.324 120.421 1.00 17.87 117 VAL B O 1
ATOM 2071 N N . GLN B 1 118 ? 33.194 -9.850 121.396 1.00 19.77 118 GLN B N 1
ATOM 2072 C CA . GLN B 1 118 ? 34.353 -10.537 120.852 1.00 22.00 118 GLN B CA 1
ATOM 2073 C C . GLN B 1 118 ? 34.591 -11.885 121.531 1.00 21.35 118 GLN B C 1
ATOM 2074 O O . GLN B 1 118 ? 35.249 -12.759 120.967 1.00 21.74 118 GLN B O 1
ATOM 2080 N N . TYR B 1 119 ? 34.041 -12.058 122.729 1.00 20.81 119 TYR B N 1
ATOM 2081 C CA . TYR B 1 119 ? 34.167 -13.324 123.445 1.00 20.27 119 TYR B CA 1
ATOM 2082 C C . TYR B 1 119 ? 33.469 -14.397 122.609 1.00 20.50 119 TYR B C 1
ATOM 2083 O O . TYR B 1 119 ? 34.008 -15.479 122.386 1.00 21.71 119 TYR B O 1
ATOM 2092 N N . PHE B 1 120 ? 32.264 -14.087 122.140 1.00 19.04 120 PHE B N 1
ATOM 2093 C CA . PHE B 1 120 ? 31.509 -15.033 121.332 1.00 20.93 120 PHE B CA 1
ATOM 2094 C C . PHE B 1 120 ? 32.017 -15.123 119.899 1.00 22.18 120 PHE B C 1
ATOM 2095 O O . PHE B 1 120 ? 31.880 -16.161 119.249 1.00 22.06 120 PHE B O 1
ATOM 2103 N N . GLU B 1 121 ? 32.611 -14.038 119.412 1.00 23.20 121 GLU B N 1
ATOM 2104 C CA . GLU B 1 121 ? 33.131 -14.006 118.051 1.00 25.29 121 GLU B CA 1
ATOM 2105 C C . GL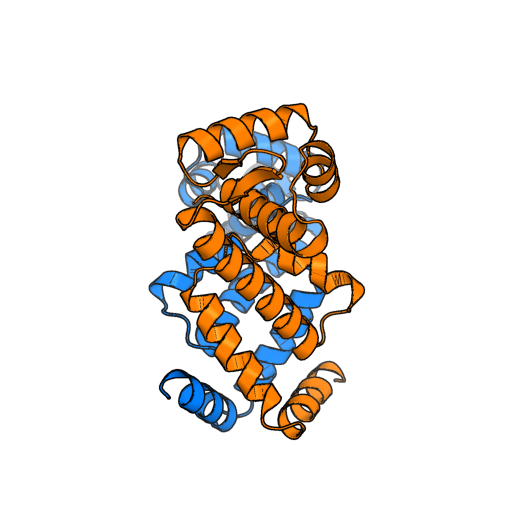U B 1 121 ? 34.376 -14.853 117.818 1.00 26.77 121 GLU B C 1
ATOM 2106 O O . GLU B 1 121 ? 34.633 -15.273 116.690 1.00 25.46 121 GLU B O 1
ATOM 2112 N N . GLU B 1 122 ? 35.153 -15.117 118.863 1.00 26.75 122 GLU B N 1
ATOM 2113 C CA . GLU B 1 122 ? 36.360 -15.907 118.655 1.00 30.48 122 GLU B CA 1
ATOM 2114 C C . GLU B 1 122 ? 36.169 -17.420 118.638 1.00 31.37 122 GLU B C 1
ATOM 2115 O O . GLU B 1 122 ? 37.068 -18.151 118.222 1.00 32.15 122 GLU B O 1
ATOM 2121 N N . ASP B 1 123 ? 35.012 -17.902 119.080 1.00 31.53 123 ASP B N 1
ATOM 2122 C CA . ASP B 1 123 ? 34.778 -19.342 119.065 1.00 31.91 123 ASP B CA 1
ATOM 2123 C C . ASP B 1 123 ? 33.306 -19.707 118.949 1.00 31.48 123 ASP B C 1
ATOM 2124 O O . ASP B 1 123 ? 32.527 -19.523 119.884 1.00 31.07 123 ASP B O 1
ATOM 2129 N N . ASP B 1 124 ? 32.943 -20.238 117.786 1.00 31.88 124 ASP B N 1
ATOM 2130 C CA . ASP B 1 124 ? 31.573 -20.638 117.495 1.00 32.31 124 ASP B CA 1
ATOM 2131 C C . ASP B 1 124 ? 31.034 -21.629 118.526 1.00 30.29 124 ASP B C 1
ATOM 2132 O O . ASP B 1 124 ? 29.822 -21.762 118.701 1.00 29.18 124 ASP B O 1
ATOM 2137 N N . ALA B 1 125 ? 31.937 -22.324 119.209 1.00 28.28 125 ALA B N 1
ATOM 2138 C CA . ALA B 1 125 ? 31.534 -23.295 120.218 1.00 27.45 125 ALA B CA 1
ATOM 2139 C C . ALA B 1 125 ? 30.817 -22.602 121.376 1.00 26.44 125 ALA B C 1
ATOM 2140 O O . ALA B 1 125 ? 29.929 -23.175 122.004 1.00 24.68 125 ALA B O 1
ATOM 2142 N N . ARG B 1 126 ? 31.213 -21.364 121.654 1.00 24.84 126 ARG B N 1
ATOM 2143 C CA . ARG B 1 126 ? 30.601 -20.594 122.729 1.00 24.16 126 ARG B CA 1
ATOM 2144 C C . ARG B 1 126 ? 29.179 -20.201 122.342 1.00 24.18 126 ARG B C 1
ATOM 2145 O O . ARG B 1 126 ? 28.270 -20.213 123.176 1.00 25.01 126 ARG B O 1
ATOM 2153 N N . LYS B 1 127 ? 28.989 -19.859 121.071 1.00 24.49 127 LYS B N 1
ATOM 2154 C CA . LYS B 1 127 ? 27.673 -19.475 120.571 1.00 25.65 127 LYS B CA 1
ATOM 2155 C C . LYS B 1 127 ? 26.721 -20.659 120.661 1.00 28.14 127 LYS B C 1
ATOM 2156 O O . LYS B 1 127 ? 25.564 -20.511 121.056 1.00 26.92 127 LYS B O 1
ATOM 2162 N N . LYS B 1 128 ? 27.214 -21.837 120.285 1.00 29.38 128 LYS B N 1
ATOM 2163 C CA . LYS B 1 128 ? 26.401 -23.043 120.336 1.00 31.01 128 LYS B CA 1
ATOM 2164 C C . LYS B 1 128 ? 26.053 -23.365 121.788 1.00 30.46 128 LYS B C 1
ATOM 2165 O O . LYS B 1 128 ? 24.922 -23.749 122.090 1.00 31.14 128 LYS B O 1
ATOM 2171 N N . ASP B 1 129 ? 27.020 -23.195 122.685 1.00 29.75 129 ASP B N 1
ATOM 2172 C CA . ASP B 1 129 ? 26.790 -23.456 124.102 1.00 28.57 129 ASP B CA 1
ATOM 2173 C C . ASP B 1 129 ? 25.732 -22.503 124.656 1.00 27.85 129 ASP B C 1
ATOM 2174 O O . ASP B 1 129 ? 24.944 -22.878 125.522 1.00 26.61 129 ASP B O 1
ATOM 2179 N N . LEU B 1 130 ? 25.717 -21.271 124.157 1.00 26.84 130 LEU B N 1
ATOM 2180 C CA . LEU B 1 130 ? 24.733 -20.291 124.606 1.00 27.31 130 LEU B CA 1
ATOM 2181 C C . LEU B 1 130 ? 23.350 -20.627 124.063 1.00 28.34 130 LEU B C 1
ATOM 2182 O O . LEU B 1 130 ? 22.367 -20.612 124.802 1.00 28.79 130 LEU B O 1
ATOM 2187 N N . LYS B 1 131 ? 23.279 -20.937 122.771 1.00 30.29 131 LYS B N 1
ATOM 2188 C CA . LYS B 1 131 ? 22.010 -21.266 122.126 1.00 31.42 131 LYS B CA 1
ATOM 2189 C C . LYS B 1 131 ? 21.353 -22.481 122.776 1.00 32.79 131 LYS B C 1
ATOM 2190 O O . LYS B 1 131 ? 20.130 -22.537 122.902 1.00 33.29 131 LYS B O 1
ATOM 2196 N N . SER B 1 132 ? 22.165 -23.452 123.185 1.00 32.67 132 SER B N 1
ATOM 2197 C CA . SER B 1 132 ? 21.633 -24.653 123.818 1.00 32.96 132 SER B CA 1
ATOM 2198 C C . SER B 1 132 ? 20.880 -24.299 125.097 1.00 33.58 132 SER B C 1
ATOM 2199 O O . SER B 1 132 ? 19.969 -25.017 125.510 1.00 32.29 132 SER B O 1
ATOM 2202 N N . ILE B 1 133 ? 21.266 -23.191 125.724 1.00 33.67 133 ILE B N 1
ATOM 2203 C CA . ILE B 1 133 ? 20.610 -22.741 126.947 1.00 34.76 133 ILE B CA 1
ATOM 2204 C C . ILE B 1 133 ? 19.229 -22.196 126.594 1.00 35.30 133 ILE B C 1
ATOM 2205 O O . ILE B 1 133 ? 18.258 -22.420 127.317 1.00 35.39 133 ILE B O 1
ATOM 2210 N N . GLN B 1 134 ? 19.151 -21.483 125.476 1.00 36.49 134 GLN B N 1
ATOM 2211 C CA . GLN B 1 134 ? 17.892 -20.912 125.017 1.00 38.16 134 GLN B CA 1
ATOM 2212 C C . GLN B 1 134 ? 16.945 -22.036 124.624 1.00 39.95 134 GLN B C 1
ATOM 2213 O O . GLN B 1 134 ? 15.744 -21.971 124.884 1.00 38.74 134 GLN B O 1
ATOM 2219 N N . LYS B 1 135 ? 17.499 -23.065 123.989 1.00 41.21 135 LYS B N 1
ATOM 2220 C CA . LYS B 1 135 ? 16.719 -24.216 123.554 1.00 42.77 135 LYS B CA 1
ATOM 2221 C C . LYS B 1 135 ? 15.982 -24.840 124.733 1.00 43.48 135 LYS B C 1
ATOM 2222 O O . LYS B 1 135 ? 14.795 -25.149 124.639 1.00 44.22 135 LYS B O 1
ATOM 2228 N N . LYS B 1 136 ? 16.694 -25.032 125.839 1.00 43.62 136 LYS B N 1
ATOM 2229 C CA . LYS B 1 136 ? 16.098 -25.615 127.034 1.00 44.01 136 LYS B CA 1
ATOM 2230 C C . LYS B 1 136 ? 15.330 -24.570 127.835 1.00 43.94 136 LYS B C 1
ATOM 2231 O O . LYS B 1 136 ? 14.180 -24.789 128.215 1.00 43.41 136 LYS B O 1
#

Secondary structure (DSSP, 8-state):
--HHHHHHHHHHHHHHHHHSS--HHHHHHHHTS-HHHHHHHHHHHHHTTSEEEETTTEEEE-HHHHHHHHHHHHHHHHHHHHHHHTT--HHHHHHHHHHHGGGS-HHHHHHHHHHHHHHHT-HHHHHHHHHHH--/--HHHHHHHHHHHHHHHHHSS--HHHHHHHHT--HHHHHHHHHHHHHTTSEEEETTTEEEE-HHHHHHHHHHHHHHHHHHHHHHHTT--HHHHHHHHHHHGGGS-HHHHHHHHHHHHHHHT-HHHHHHHHHHHH-

InterPro domains:
  IPR001367 Iron dependent repressor, metal binding and dimerisation domain [PF02742] (63-128)
  IPR022687 DTXR-type, HTH domain [PF01325] (1-60)
  IPR022687 DTXR-type, HTH domain [PS50944] (1-63)
  IPR022689 Iron dependent repressor [SM00529] (24-123)
  IPR022897 HTH-type transcription regulator MntR [MF_00732] (1-138)
  IPR036388 Winged helix-like DNA-binding domain superfamily [G3DSA:1.10.10.10] (1-73)
  IPR036390 Winged helix DNA-binding domain superfamily [SSF46785] (3-62)
  IPR036421 Iron dependent repressor, metal binding and dimerisation domain superfamily [G3DSA:1.10.60.10] (74-142)
  IPR036421 Iron dependent repressor, metal binding and dimerisation domain superfamily [SSF47979] (63-132)
  IPR050536 MntR/IdeR Metal-Dependent Regulators [PTHR33238] (2-126)

Solvent-accessible surface area: 15184 Å² total; per-residue (Å²): 88,55,63,53,9,26,78,17,1,12,25,0,36,58,17,50,108,137,98,53,70,4,142,40,72,20,0,8,142,54,37,94,61,119,59,70,56,0,51,154,24,0,102,97,0,54,155,48,113,20,0,84,116,82,191,211,173,24,6,44,6,32,78,78,0,106,134,52,0,105,105,1,17,91,6,13,106,11,1,35,63,7,1,115,30,0,22,7,84,97,168,86,4,118,110,5,0,79,21,6,4,25,73,12,30,96,16,0,1,68,37,3,17,23,1,8,87,2,1,84,99,60,90,53,37,52,138,61,1,86,73,22,28,162,208,76,73,60,65,20,22,62,14,0,14,26,0,28,84,8,40,112,123,88,38,75,6,121,54,66,25,0,8,141,48,21,98,47,144,75,88,57,0,58,140,31,16,97,92,0,55,148,62,118,28,1,88,159,64,139,207,148,20,31,16,23,28,95,88,0,116,110,25,0,137,124,4,38,117,6,15,97,13,0,30,70,6,0,110,32,5,20,7,72,101,155,85,2,118,103,6,0,71,20,5,5,26,74,12,20,99,47,0,0,72,52,3,15,16,1,9,99,2,0,91,115,63,82,55,40,67,118,62,9,93,42,24,62,145,224